Protein AF-A0AAE9ZYE1-F1 (afdb_monomer)

Foldseek 3Di:
DDDPVVVVVVVVVVVVVVVVVVVVVVVVVVVVVVVVVVPPDDDDDPDDDDDDDDDDDDDDDDDDDDDDPVVVVVVVVVVVVVVVVVVLVPDPVSVVVVLVVLLVVCCVQCVVLCVVLPDDPVLSVQLSVLVVQLVCLLVVLVVVLVPPPPDRDALVRSVVSNVVSNVVSLVVNCVSRPDVSSVSVVVSVLLQQQLVLLVVLQVVCVPDPFHQDPVLSVVLSVLLVVVCVVVVPDQWFDQDFDDDPVDNDGPRPRPRPRRHDACDPVSLVVSVVSGDPVSSVSSVVSNVVVVVVVVVVVVVVVVVVVVVPPDDPPDPPRRDPVSNTD

Sequence (326 aa):
MPSLRTVLTSGLSVVVIALGLLVWRQHQAIAALQAHAAAATPGVLTVNVVPSSSVRTTGTGATVAPTASVGRENRLRDERRLEGLAELMENPKFLRAMVSHQRTMLDGRFGELFRRLDLNDEELESLRALLIEKQNAALDVLMVSRGEVGGTLTGGEIKQAATRARSDIDEMIRQTLGDERYGIYKAYEASMPQRSTVAQLQQRLSYTDSPLEPRQAEALVDLMVEVSGENTVSSRPGVSVIVDPSDQQAVPIVQGAAESSPVTPEMLELAGRVLDSRQLKAFTDLGQELYAAAMVVDLARETMATQGNHKIPSTLEGLDIHLLLQ

Solvent-accessible surface area (backbone atoms only — not comparable to full-atom values): 19414 Å² total; per-residue (Å²): 131,85,56,75,67,61,57,55,56,53,53,55,53,52,54,54,51,53,52,50,52,53,53,51,53,54,49,53,53,52,53,52,52,52,54,55,58,69,68,56,73,87,77,84,77,81,85,82,82,89,83,90,83,91,82,89,84,88,80,92,77,93,76,94,78,82,85,66,64,65,66,51,56,50,49,56,51,52,51,53,53,51,49,57,49,50,58,45,68,72,31,72,67,50,49,52,50,50,55,52,47,52,50,53,54,46,46,72,75,40,46,68,55,54,63,72,62,68,58,53,75,68,56,45,53,51,50,51,52,51,53,51,48,51,62,44,37,53,52,51,42,52,49,53,40,71,64,48,92,86,52,74,62,51,64,66,54,47,51,52,52,29,50,51,52,42,49,57,44,51,51,52,49,32,69,72,52,33,72,70,50,31,52,55,50,53,54,52,60,72,39,44,27,36,46,42,42,48,51,55,49,36,62,67,24,62,85,47,100,59,52,65,47,73,70,47,48,51,53,50,32,53,51,46,46,54,57,42,66,76,50,80,68,78,86,57,73,47,77,46,67,60,66,54,96,88,46,101,61,66,59,73,56,76,54,70,45,72,51,55,49,83,64,48,73,69,52,56,61,58,41,56,79,70,36,55,75,69,49,41,48,53,48,50,55,48,28,54,49,54,52,52,53,51,50,52,53,52,51,52,50,53,54,51,58,61,61,66,70,70,82,71,82,95,78,72,88,80,80,65,77,78,64,76,53,121

Secondary structure (DSSP, 8-state):
---HHHHHHHHHHHHHHHHHHHHHHHHHHHHHHHHHHHHS--------------------------SSSHHHHHHHHHHHHHHHHHHHHT-HHHHHHHHHHHHHHHHHHHHHHHHHHT--HHHHHHHHHHHHHHHHHHHHHHHHHHH-TT----HHHHHHHHHHHHHHHHHHHHHHHHHHHHHHHHHHHHTHHHHHHHHHHHHHHTTSSSPPPHHHHHHHHHHHHHHHHHS-------B-----TTSS-------B---PPP--HHHHHHHTTTS-HHHHHHHHHHHHHHHHHHHHHHHHHHHHHHHTTS---SS-TT--GGGS--

Structure (mmCIF, N/CA/C/O backbone):
data_AF-A0AAE9ZYE1-F1
#
_entry.id   AF-A0AAE9ZYE1-F1
#
loop_
_atom_site.group_PDB
_atom_site.id
_atom_site.type_symbol
_atom_site.label_atom_id
_atom_site.label_alt_id
_atom_site.label_comp_id
_atom_site.label_asym_id
_atom_site.label_entity_id
_atom_site.label_seq_id
_atom_site.pdbx_PDB_ins_code
_atom_site.Cartn_x
_atom_site.Cartn_y
_atom_site.Cartn_z
_atom_site.occupancy
_atom_site.B_iso_or_equiv
_atom_site.auth_seq_id
_atom_site.auth_comp_id
_atom_site.auth_asym_id
_atom_site.auth_atom_id
_atom_site.pdbx_PDB_model_num
ATOM 1 N N . MET A 1 1 ? -23.052 5.453 -33.626 1.00 45.88 1 MET A N 1
ATOM 2 C CA . MET A 1 1 ? -22.653 4.375 -32.698 1.00 45.88 1 MET A CA 1
ATOM 3 C C . MET A 1 1 ? -21.839 3.361 -33.486 1.00 45.88 1 MET A C 1
ATOM 5 O O . MET A 1 1 ? -22.388 2.817 -34.440 1.00 45.88 1 MET A O 1
ATOM 9 N N . PRO A 1 2 ? -20.538 3.187 -33.202 1.00 49.47 2 PRO A N 1
ATOM 10 C CA . PRO A 1 2 ? -19.734 2.177 -33.882 1.00 49.47 2 PRO A CA 1
ATOM 11 C C . PRO A 1 2 ? -20.265 0.782 -33.532 1.00 49.47 2 PRO A C 1
ATOM 13 O O . PRO A 1 2 ? -20.653 0.523 -32.395 1.00 49.47 2 PRO A O 1
ATOM 16 N N . SER A 1 3 ? -20.346 -0.103 -34.525 1.00 57.84 3 SER A N 1
ATOM 17 C CA . SER A 1 3 ? -20.839 -1.463 -34.314 1.00 57.84 3 SER A CA 1
ATOM 18 C C . SER A 1 3 ? -19.897 -2.237 -33.389 1.00 57.84 3 SER A C 1
ATOM 20 O O . SER A 1 3 ? -18.683 -2.133 -33.532 1.00 57.84 3 SER A O 1
ATOM 22 N N . LEU A 1 4 ? -20.449 -3.055 -32.486 1.00 58.44 4 LEU A N 1
ATOM 23 C CA . LEU A 1 4 ? -19.710 -3.872 -31.506 1.00 58.44 4 LEU A CA 1
ATOM 24 C C . LEU A 1 4 ? -18.548 -4.677 -32.130 1.00 58.44 4 LEU A C 1
ATOM 26 O O . LEU A 1 4 ? -17.521 -4.917 -31.505 1.00 58.44 4 LEU A O 1
ATOM 30 N N . ARG A 1 5 ? -18.692 -5.048 -33.407 1.00 59.88 5 ARG A N 1
ATOM 31 C CA . ARG A 1 5 ? -17.679 -5.760 -34.194 1.00 59.88 5 ARG A CA 1
ATOM 32 C C . ARG A 1 5 ? -16.432 -4.922 -34.482 1.00 59.88 5 ARG A C 1
ATOM 34 O O . ARG A 1 5 ? -15.343 -5.475 -34.508 1.00 59.88 5 ARG A O 1
ATOM 41 N N . THR A 1 6 ? -16.578 -3.611 -34.666 1.00 58.69 6 THR A N 1
ATOM 42 C CA . THR A 1 6 ? -15.460 -2.704 -34.965 1.00 58.69 6 THR A CA 1
ATOM 43 C C . THR A 1 6 ? -14.577 -2.488 -33.737 1.00 58.69 6 THR A C 1
ATOM 45 O O . THR A 1 6 ? -13.359 -2.430 -33.875 1.00 58.69 6 THR A O 1
ATOM 48 N N . VAL A 1 7 ? -15.181 -2.450 -32.542 1.00 62.75 7 VAL A N 1
ATOM 49 C CA . VAL A 1 7 ? -14.473 -2.292 -31.258 1.00 62.75 7 VAL A CA 1
ATOM 50 C C . VAL A 1 7 ? -13.656 -3.545 -30.918 1.00 62.75 7 VAL A C 1
ATOM 52 O O . VAL A 1 7 ? -12.497 -3.444 -30.515 1.00 62.75 7 VAL A O 1
ATOM 55 N N . LEU A 1 8 ? -14.215 -4.732 -31.172 1.00 62.12 8 LEU A N 1
ATOM 56 C CA . LEU A 1 8 ? -13.529 -6.011 -30.954 1.00 62.12 8 LEU A CA 1
ATOM 57 C C . LEU A 1 8 ? -12.317 -6.197 -31.882 1.00 62.12 8 LEU A C 1
ATOM 59 O O . LEU A 1 8 ? -11.265 -6.659 -31.446 1.00 62.12 8 LEU A O 1
ATOM 63 N N . THR A 1 9 ? -12.423 -5.788 -33.150 1.00 64.56 9 THR A N 1
ATOM 64 C CA . THR A 1 9 ? -11.295 -5.882 -34.093 1.00 64.56 9 THR A CA 1
ATOM 65 C C . THR A 1 9 ? -10.173 -4.890 -33.785 1.00 64.56 9 THR A C 1
ATOM 67 O O . THR A 1 9 ? -9.000 -5.213 -33.982 1.00 64.56 9 THR A O 1
ATOM 70 N N . SER A 1 10 ? -10.497 -3.699 -33.269 1.00 61.34 10 SER A N 1
ATOM 71 C CA . SER A 1 10 ? -9.475 -2.730 -32.860 1.00 61.34 10 SER A CA 1
ATOM 72 C C . SER A 1 10 ? -8.711 -3.179 -31.613 1.00 61.34 10 SER A C 1
ATOM 74 O O . SER A 1 10 ? -7.494 -3.030 -31.586 1.00 61.34 10 SER A O 1
ATOM 76 N N . GLY A 1 11 ? -9.382 -3.799 -30.632 1.00 59.75 11 GLY A N 1
ATOM 77 C CA . GLY A 1 11 ? -8.726 -4.301 -29.416 1.00 59.75 11 GLY A CA 1
ATOM 78 C C . GLY A 1 11 ? -7.689 -5.388 -29.708 1.00 59.75 11 GLY A C 1
ATOM 79 O O . GLY A 1 11 ? -6.543 -5.289 -29.275 1.00 59.75 11 GLY A O 1
ATOM 80 N N . LEU A 1 12 ? -8.044 -6.363 -30.553 1.00 70.75 12 LEU A N 1
ATOM 81 C CA . LEU A 1 12 ? -7.134 -7.449 -30.940 1.00 70.75 12 LEU A CA 1
ATOM 82 C C . LEU A 1 12 ? -5.862 -6.929 -31.638 1.00 70.75 12 LEU A C 1
ATOM 84 O O . LEU A 1 12 ? -4.768 -7.453 -31.437 1.00 70.75 12 LEU A O 1
ATOM 88 N N . SER A 1 13 ? -5.997 -5.872 -32.441 1.00 66.69 13 SER A N 1
ATOM 89 C CA . SER A 1 13 ? -4.883 -5.290 -33.198 1.00 66.69 13 SER A CA 1
ATOM 90 C C . SER A 1 13 ? -3.846 -4.635 -32.277 1.00 66.69 13 SER A C 1
ATOM 92 O O . SER A 1 13 ? -2.646 -4.766 -32.509 1.00 66.69 13 SER A O 1
ATOM 94 N N . VAL A 1 14 ? -4.295 -3.975 -31.206 1.00 71.56 14 VAL A N 1
ATOM 95 C CA . VAL A 1 14 ? -3.412 -3.315 -30.229 1.00 71.56 14 VAL A CA 1
ATOM 96 C C . VAL A 1 14 ? -2.631 -4.344 -29.410 1.00 71.56 14 VAL A C 1
ATOM 98 O O . VAL A 1 14 ? -1.427 -4.182 -29.219 1.00 71.56 14 VAL A O 1
ATOM 101 N N . VAL A 1 15 ? -3.269 -5.449 -29.012 1.00 74.25 15 VAL A N 1
ATOM 102 C CA . VAL A 1 15 ? -2.612 -6.533 -28.259 1.00 74.25 15 VAL A CA 1
ATOM 103 C C . VAL A 1 15 ? -1.509 -7.205 -29.085 1.00 74.25 15 VAL A C 1
ATOM 105 O O . VAL A 1 15 ? -0.410 -7.435 -28.582 1.00 74.25 15 VAL A O 1
ATOM 108 N N . VAL A 1 16 ? -1.748 -7.462 -30.377 1.00 79.50 16 VAL A N 1
ATOM 109 C CA . VAL A 1 16 ? -0.730 -8.054 -31.265 1.00 79.50 16 VAL A CA 1
ATOM 110 C C . VAL A 1 16 ? 0.466 -7.116 -31.453 1.00 79.50 16 VAL A C 1
ATOM 112 O O . VAL A 1 16 ? 1.609 -7.574 -31.465 1.00 79.50 16 VAL A O 1
ATOM 115 N N . ILE A 1 17 ? 0.231 -5.804 -31.547 1.00 77.69 17 ILE A N 1
ATOM 116 C CA . ILE A 1 17 ? 1.307 -4.809 -31.654 1.00 77.69 17 ILE A CA 1
ATOM 117 C C . ILE A 1 17 ? 2.112 -4.736 -30.348 1.00 77.69 17 ILE A C 1
ATOM 119 O O . ILE A 1 17 ? 3.342 -4.730 -30.398 1.00 77.69 17 ILE A O 1
ATOM 123 N N . ALA A 1 18 ? 1.451 -4.751 -29.187 1.00 65.19 18 ALA A N 1
ATOM 124 C CA . ALA A 1 18 ? 2.117 -4.735 -27.884 1.00 65.19 18 ALA A CA 1
ATOM 125 C C . ALA A 1 18 ? 2.998 -5.979 -27.667 1.00 65.19 18 ALA A C 1
ATOM 127 O O . ALA A 1 18 ? 4.159 -5.859 -27.272 1.00 65.19 18 ALA A O 1
ATOM 128 N N . LEU A 1 19 ? 2.494 -7.169 -28.012 1.00 77.38 19 LEU A N 1
ATOM 129 C CA . LEU A 1 19 ? 3.274 -8.410 -27.962 1.00 77.38 19 LEU A CA 1
ATOM 130 C C . LEU A 1 19 ? 4.440 -8.397 -28.962 1.00 77.38 19 LEU A C 1
ATOM 132 O O . LEU A 1 19 ? 5.539 -8.840 -28.631 1.00 77.38 19 LEU A O 1
ATOM 136 N N . GLY A 1 20 ? 4.237 -7.841 -30.160 1.00 77.69 20 GLY A N 1
ATOM 137 C CA . GLY A 1 20 ? 5.298 -7.668 -31.153 1.00 77.69 20 GLY A CA 1
ATOM 138 C C . GLY A 1 20 ? 6.431 -6.760 -30.661 1.00 77.69 20 GLY A C 1
ATOM 139 O O . GLY A 1 20 ? 7.604 -7.094 -30.828 1.00 77.69 20 GLY A O 1
ATOM 140 N N . LEU A 1 21 ? 6.094 -5.650 -29.998 1.00 79.19 21 LEU A N 1
ATOM 141 C CA . LEU A 1 21 ? 7.072 -4.734 -29.402 1.00 79.19 21 LEU A CA 1
ATOM 142 C C . LEU A 1 21 ? 7.831 -5.380 -28.233 1.00 79.19 21 LEU A C 1
ATOM 144 O O . LEU A 1 21 ? 9.046 -5.199 -28.125 1.00 79.19 21 LEU A O 1
ATOM 148 N N . LEU A 1 22 ? 7.153 -6.183 -27.407 1.00 78.19 22 LEU A N 1
ATOM 149 C CA . LEU A 1 22 ? 7.774 -6.934 -26.312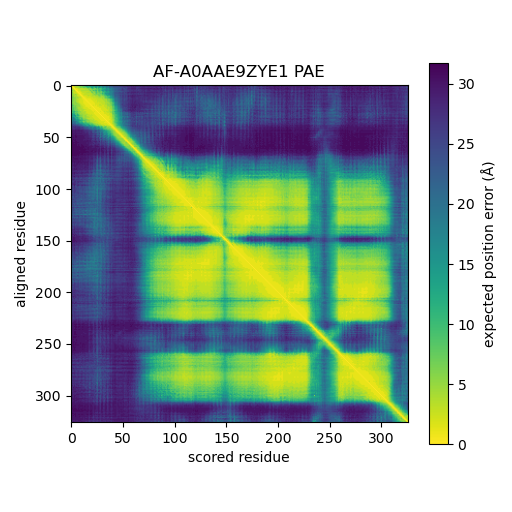 1.00 78.19 22 LEU A CA 1
ATOM 150 C C . LEU A 1 22 ? 8.805 -7.950 -26.836 1.00 78.19 22 LEU A C 1
ATOM 152 O O . LEU A 1 22 ? 9.943 -7.986 -26.364 1.00 78.19 22 LEU A O 1
ATOM 156 N N . VAL A 1 23 ? 8.431 -8.739 -27.849 1.00 82.94 23 VAL A N 1
ATOM 157 C CA . VAL A 1 23 ? 9.322 -9.728 -28.478 1.00 82.94 23 VAL A CA 1
ATOM 158 C C . VAL A 1 23 ? 10.503 -9.043 -29.168 1.00 82.94 23 VAL A C 1
ATOM 160 O O . VAL A 1 23 ? 11.638 -9.502 -29.048 1.00 82.94 23 VAL A O 1
ATOM 163 N N . TRP A 1 24 ? 10.274 -7.914 -29.844 1.00 82.19 24 TRP A N 1
ATOM 164 C CA . TRP A 1 24 ? 11.348 -7.145 -30.477 1.00 82.19 24 TRP A CA 1
ATOM 165 C C . TRP A 1 24 ? 12.345 -6.586 -29.452 1.00 82.19 24 TRP A C 1
ATOM 167 O O . TRP A 1 24 ? 13.557 -6.657 -29.667 1.00 82.19 24 TRP A O 1
ATOM 177 N N . ARG A 1 25 ? 11.859 -6.111 -28.298 1.00 87.88 25 ARG A N 1
ATOM 178 C CA . ARG A 1 25 ? 12.711 -5.638 -27.198 1.00 87.88 25 ARG A CA 1
ATOM 179 C C . ARG A 1 25 ? 13.523 -6.776 -26.570 1.00 87.88 25 ARG A C 1
ATOM 181 O O . ARG A 1 25 ? 14.713 -6.597 -26.317 1.00 87.88 25 ARG A O 1
ATOM 188 N N . GLN A 1 26 ? 12.929 -7.958 -26.385 1.00 81.31 26 GLN A N 1
ATOM 189 C CA . GLN A 1 26 ? 13.669 -9.150 -25.945 1.00 81.31 26 GLN A CA 1
ATOM 190 C C . GLN A 1 26 ? 14.741 -9.566 -26.961 1.00 81.31 26 GLN A C 1
ATOM 192 O O . GLN A 1 26 ? 15.854 -9.926 -26.578 1.00 81.31 26 GLN A O 1
ATOM 197 N N . HIS A 1 27 ? 14.443 -9.470 -28.257 1.00 79.75 27 HIS A N 1
ATOM 198 C CA . HIS A 1 27 ? 15.396 -9.817 -29.308 1.00 79.75 27 HIS A CA 1
ATOM 199 C C . HIS A 1 27 ? 16.602 -8.863 -29.349 1.00 79.75 27 HIS A C 1
ATOM 201 O O . HIS A 1 27 ? 17.738 -9.319 -29.467 1.00 79.75 27 HIS A O 1
ATOM 207 N N . GLN A 1 28 ? 16.374 -7.557 -29.176 1.00 83.94 28 GLN A N 1
ATOM 208 C CA . GLN A 1 28 ? 17.437 -6.548 -29.052 1.00 83.94 28 GLN A CA 1
ATOM 209 C C . GLN A 1 28 ? 18.368 -6.840 -27.864 1.00 83.94 28 GLN A C 1
ATOM 211 O O . GLN A 1 28 ? 19.588 -6.752 -28.002 1.00 83.94 28 GLN A O 1
ATOM 216 N N . ALA A 1 29 ? 17.813 -7.252 -26.719 1.00 74.62 29 ALA A N 1
ATOM 217 C CA . ALA A 1 29 ? 18.601 -7.599 -25.537 1.00 74.62 29 ALA A CA 1
ATOM 218 C C . ALA A 1 29 ? 19.503 -8.827 -25.772 1.00 74.62 29 ALA A C 1
ATOM 220 O O . ALA A 1 29 ? 20.679 -8.808 -25.412 1.00 74.62 29 ALA A O 1
ATOM 221 N N . ILE A 1 30 ? 18.994 -9.870 -26.441 1.00 80.31 30 ILE A N 1
ATOM 222 C CA . ILE A 1 30 ? 19.792 -11.058 -26.791 1.00 80.31 30 ILE A CA 1
ATOM 223 C C . ILE A 1 30 ? 20.892 -10.703 -27.802 1.00 80.31 30 ILE A C 1
ATOM 225 O O . ILE A 1 30 ? 22.033 -11.140 -27.646 1.00 80.31 30 ILE A O 1
ATOM 229 N N . ALA A 1 31 ? 20.581 -9.884 -28.811 1.00 76.69 31 ALA A N 1
ATOM 230 C CA . ALA A 1 31 ? 21.561 -9.439 -29.800 1.00 76.69 31 ALA A CA 1
ATOM 231 C C . ALA A 1 31 ? 22.689 -8.609 -29.159 1.00 76.69 31 ALA A C 1
ATOM 233 O O . ALA A 1 31 ? 23.860 -8.794 -29.496 1.00 76.69 31 ALA A O 1
ATOM 234 N N . ALA A 1 32 ? 22.358 -7.751 -28.188 1.00 72.69 32 ALA A N 1
ATOM 235 C CA . ALA A 1 32 ? 23.347 -7.002 -27.422 1.00 72.69 32 ALA A CA 1
ATOM 236 C C . ALA A 1 32 ? 24.268 -7.939 -26.621 1.00 72.69 32 ALA A C 1
ATOM 238 O O . ALA A 1 32 ? 25.487 -7.797 -26.698 1.00 72.69 32 ALA A O 1
ATOM 239 N N . LEU A 1 33 ? 23.722 -8.947 -25.933 1.00 74.12 33 LEU A N 1
ATOM 240 C CA . LEU A 1 33 ? 24.515 -9.929 -25.179 1.00 74.12 33 LEU A CA 1
ATOM 241 C C . LEU A 1 33 ? 25.439 -10.759 -26.084 1.00 74.12 33 LEU A C 1
ATOM 243 O O . LEU A 1 33 ? 26.600 -10.984 -25.744 1.00 74.12 33 LEU A O 1
ATOM 247 N N . GLN A 1 34 ? 24.966 -11.159 -27.267 1.00 75.12 34 GLN A N 1
ATOM 248 C CA . GLN A 1 34 ? 25.786 -11.877 -28.248 1.00 75.12 34 GLN A CA 1
ATOM 249 C C . GLN A 1 34 ? 26.910 -11.004 -28.822 1.00 75.12 34 GLN A C 1
ATOM 251 O O . GLN A 1 34 ? 28.024 -11.495 -29.003 1.00 75.12 34 GLN A O 1
ATOM 256 N N . ALA A 1 35 ? 26.662 -9.711 -29.051 1.00 67.50 35 ALA A N 1
ATOM 257 C CA . ALA A 1 35 ? 27.697 -8.770 -29.481 1.00 67.50 35 ALA A CA 1
ATOM 258 C C . ALA A 1 35 ? 28.790 -8.577 -28.412 1.00 67.50 35 ALA A C 1
ATOM 260 O O . ALA A 1 35 ? 29.970 -8.488 -28.749 1.00 67.50 35 ALA A O 1
ATOM 261 N N . HIS A 1 36 ? 28.420 -8.586 -27.127 1.00 64.12 36 HIS A N 1
ATOM 262 C CA . HIS A 1 36 ? 29.374 -8.497 -26.015 1.00 64.12 36 HIS A CA 1
ATOM 263 C 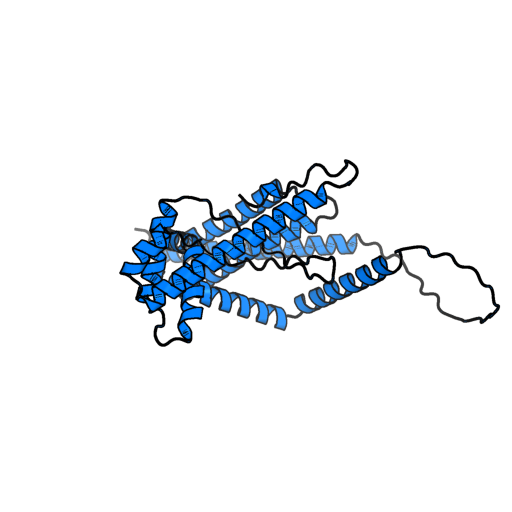C . HIS A 1 36 ? 30.176 -9.795 -25.843 1.00 64.12 36 HIS A C 1
ATOM 265 O O . HIS A 1 36 ? 31.388 -9.746 -25.641 1.00 64.12 36 HIS A O 1
ATOM 271 N N . ALA A 1 37 ? 29.534 -10.956 -26.001 1.00 60.62 37 ALA A N 1
ATOM 272 C CA . ALA A 1 37 ? 30.212 -12.251 -25.974 1.00 60.62 37 ALA A CA 1
ATOM 273 C C . ALA A 1 37 ? 31.179 -12.432 -27.160 1.00 60.62 37 ALA A C 1
ATOM 275 O O . ALA A 1 37 ? 32.256 -12.997 -26.994 1.00 60.62 37 ALA A O 1
ATOM 276 N N . ALA A 1 38 ? 30.837 -11.911 -28.343 1.00 60.97 38 ALA A N 1
ATOM 277 C CA . ALA A 1 38 ? 31.703 -11.952 -29.523 1.00 60.97 38 ALA A CA 1
ATOM 278 C C . ALA A 1 38 ? 32.897 -10.979 -29.439 1.00 60.97 38 ALA A C 1
ATOM 280 O O . ALA A 1 38 ? 33.929 -11.223 -30.063 1.00 60.97 38 ALA A O 1
ATOM 281 N N . ALA A 1 39 ? 32.781 -9.895 -28.664 1.00 57.19 39 ALA A N 1
ATOM 282 C CA . ALA A 1 39 ? 33.874 -8.954 -28.412 1.00 57.19 39 ALA A CA 1
ATOM 283 C C . ALA A 1 39 ? 34.879 -9.460 -27.352 1.00 57.19 39 ALA A C 1
ATOM 285 O O . ALA A 1 39 ? 36.006 -8.962 -27.279 1.00 57.19 39 ALA A O 1
ATOM 286 N N . ALA A 1 40 ? 34.513 -10.475 -26.560 1.00 50.31 40 ALA A N 1
ATOM 287 C CA . ALA A 1 40 ? 35.414 -11.135 -25.622 1.00 50.31 40 ALA A CA 1
ATOM 288 C C . ALA A 1 40 ? 36.378 -12.068 -26.381 1.00 50.31 40 ALA A C 1
ATOM 290 O O . ALA A 1 40 ? 36.056 -13.196 -26.745 1.00 50.31 40 ALA A O 1
ATOM 291 N N . THR A 1 41 ? 37.586 -11.573 -26.651 1.00 43.91 41 THR A N 1
ATOM 292 C CA . THR A 1 41 ? 38.637 -12.329 -27.349 1.00 43.91 41 THR A CA 1
ATOM 293 C C . THR A 1 41 ? 39.072 -13.536 -26.495 1.00 43.91 41 THR A C 1
ATOM 295 O O . THR A 1 41 ? 39.395 -13.341 -25.320 1.00 43.91 41 THR A O 1
ATOM 298 N N . PRO A 1 42 ? 39.135 -14.772 -27.030 1.00 44.91 42 PRO A N 1
ATOM 299 C CA . PRO A 1 42 ? 39.567 -15.940 -26.266 1.00 44.91 42 PRO A CA 1
ATOM 300 C C . PRO A 1 42 ? 41.077 -15.879 -25.990 1.00 44.91 42 PRO A C 1
ATOM 302 O O . PRO A 1 42 ? 41.907 -16.313 -26.789 1.00 44.91 42 PRO A O 1
ATOM 305 N N . GLY A 1 43 ? 41.443 -15.322 -24.836 1.00 39.44 43 GLY A N 1
ATOM 306 C CA . GLY A 1 43 ? 42.785 -15.420 -24.276 1.00 39.44 43 GLY A CA 1
ATOM 307 C C . GLY A 1 43 ? 43.042 -16.843 -23.787 1.00 39.44 43 GLY A C 1
ATOM 308 O O . GLY A 1 43 ? 42.525 -17.259 -22.754 1.00 39.44 43 GLY A O 1
ATOM 309 N N . VAL A 1 44 ? 43.836 -17.592 -24.550 1.00 36.03 44 VAL A N 1
ATOM 310 C CA . VAL A 1 44 ? 44.311 -18.945 -24.238 1.00 36.03 44 VAL A CA 1
ATOM 311 C C . VAL A 1 44 ? 45.058 -18.940 -22.897 1.00 36.03 44 VAL A C 1
ATOM 313 O O . VAL A 1 44 ? 46.214 -18.532 -22.821 1.00 36.03 44 VAL A O 1
ATOM 316 N N . LEU A 1 45 ? 44.413 -19.418 -21.831 1.00 35.91 45 LEU A N 1
ATOM 317 C CA . LEU A 1 45 ? 45.087 -19.767 -20.581 1.00 35.91 45 LEU A CA 1
ATOM 318 C C . LEU A 1 45 ? 45.632 -21.192 -20.705 1.00 35.91 45 LEU A C 1
ATOM 320 O O . LEU A 1 45 ? 44.927 -22.178 -20.497 1.00 35.91 45 LEU A O 1
ATOM 324 N N . THR A 1 46 ? 46.911 -21.299 -21.059 1.00 33.38 46 THR A N 1
ATOM 325 C CA . THR A 1 46 ? 47.680 -22.539 -20.938 1.00 33.38 46 THR A CA 1
ATOM 326 C C . THR A 1 46 ? 47.791 -22.923 -19.464 1.00 33.38 46 THR A C 1
ATOM 328 O O . THR A 1 46 ? 48.534 -22.304 -18.700 1.00 33.38 46 THR A O 1
ATOM 331 N N . VAL A 1 47 ? 47.049 -23.951 -19.064 1.00 40.53 47 VAL A N 1
ATOM 332 C CA . VAL A 1 47 ? 47.187 -24.614 -17.766 1.00 40.53 47 VAL A CA 1
ATOM 333 C C . VAL A 1 47 ? 48.486 -25.423 -17.786 1.00 40.53 47 VAL A C 1
ATOM 335 O O . VAL A 1 47 ? 48.575 -26.440 -18.468 1.00 40.53 47 VAL A O 1
ATOM 338 N N . ASN A 1 48 ? 49.502 -24.958 -17.056 1.00 31.84 48 ASN A N 1
ATOM 339 C CA . ASN A 1 48 ? 50.731 -25.711 -16.819 1.00 31.84 48 ASN A CA 1
ATOM 340 C C . ASN A 1 48 ? 50.658 -26.336 -15.420 1.00 31.84 48 ASN A C 1
ATOM 342 O O . ASN A 1 48 ? 50.489 -25.620 -14.431 1.00 31.84 48 ASN A O 1
ATOM 346 N N . VAL A 1 49 ? 50.748 -27.663 -15.338 1.00 40.25 49 VAL A N 1
ATOM 347 C CA . VAL A 1 49 ? 50.623 -28.423 -14.086 1.00 40.25 49 VAL A CA 1
ATOM 348 C C . VAL A 1 49 ? 51.910 -29.219 -13.827 1.00 40.25 49 VAL A C 1
ATOM 350 O O . VAL A 1 49 ? 52.388 -29.909 -14.725 1.00 40.25 49 VAL A O 1
ATOM 353 N N . VAL A 1 50 ? 52.329 -29.216 -12.546 1.00 31.59 50 VAL A N 1
ATOM 354 C CA . VAL A 1 50 ? 53.184 -30.199 -11.815 1.00 31.59 50 VAL A CA 1
ATOM 355 C C . VAL A 1 50 ? 54.726 -29.993 -11.909 1.00 31.59 50 VAL A C 1
ATOM 357 O O . VAL A 1 50 ? 55.175 -29.531 -12.954 1.00 31.59 50 VAL A O 1
ATOM 360 N N . PRO A 1 51 ? 55.592 -30.383 -10.918 1.00 42.53 51 PRO A N 1
ATOM 361 C CA . PRO A 1 51 ? 55.420 -30.807 -9.503 1.00 42.53 51 PRO A CA 1
ATOM 362 C C . PRO A 1 51 ? 56.275 -30.065 -8.434 1.00 42.53 51 PRO A C 1
ATOM 364 O O . PRO A 1 51 ? 57.231 -29.349 -8.708 1.00 42.53 51 PRO A O 1
ATOM 367 N N . SER A 1 52 ? 55.942 -30.391 -7.179 1.00 40.31 52 SER A N 1
ATOM 368 C CA . SER A 1 52 ? 56.672 -30.316 -5.902 1.00 40.31 52 SER A CA 1
ATOM 369 C C . SER A 1 52 ? 58.210 -30.267 -5.901 1.00 40.31 52 SER A C 1
ATOM 371 O O . SER A 1 52 ? 58.880 -31.080 -6.532 1.00 40.31 52 SER A O 1
ATOM 373 N N . SER A 1 53 ? 58.764 -29.467 -4.982 1.00 36.47 53 SER A N 1
ATOM 374 C CA . SER A 1 53 ? 59.995 -29.787 -4.242 1.00 36.47 53 SER A CA 1
ATOM 375 C C . SER A 1 53 ? 59.990 -29.113 -2.867 1.00 36.47 53 SER A C 1
ATOM 377 O O . SER A 1 53 ? 59.786 -27.911 -2.729 1.00 36.47 53 SER A O 1
ATOM 379 N N . SER A 1 54 ? 60.180 -29.935 -1.843 1.00 46.66 54 SER A N 1
ATOM 380 C CA . SER A 1 54 ? 60.304 -29.603 -0.427 1.00 46.66 54 SER A CA 1
ATOM 381 C C . SER A 1 54 ? 61.655 -28.969 -0.093 1.00 46.66 54 SER A C 1
ATOM 383 O O . SER A 1 54 ? 62.677 -29.582 -0.382 1.00 46.66 54 SER A O 1
ATOM 385 N N . VAL A 1 55 ? 61.668 -27.850 0.642 1.00 35.91 55 VAL A N 1
ATOM 386 C CA . VAL A 1 55 ? 62.799 -27.456 1.502 1.00 35.91 55 VAL A CA 1
ATOM 387 C C . VAL A 1 55 ? 62.264 -26.818 2.785 1.00 35.91 55 VAL A C 1
ATOM 389 O O . VAL A 1 55 ? 61.522 -25.840 2.760 1.00 35.91 55 VAL A O 1
ATOM 392 N N . ARG A 1 56 ? 62.657 -27.400 3.918 1.00 40.19 56 ARG A N 1
ATOM 393 C CA . ARG A 1 56 ? 62.520 -26.855 5.270 1.00 40.19 56 ARG A CA 1
ATOM 394 C C . ARG A 1 56 ? 63.867 -26.247 5.652 1.00 40.19 56 ARG A C 1
ATOM 396 O O . ARG A 1 56 ? 64.824 -27.003 5.744 1.00 40.19 56 ARG A O 1
ATOM 403 N N . THR A 1 57 ? 63.905 -24.962 6.000 1.00 33.84 57 THR A N 1
ATOM 404 C CA . THR A 1 57 ? 64.863 -24.419 6.979 1.00 33.84 57 THR A CA 1
ATOM 405 C C . THR A 1 57 ? 64.288 -23.181 7.665 1.00 33.84 57 THR A C 1
ATOM 407 O O . THR A 1 57 ? 63.639 -22.340 7.058 1.00 33.84 57 THR A O 1
ATOM 410 N N . THR A 1 58 ? 64.526 -23.162 8.967 1.00 39.12 58 THR A N 1
ATOM 411 C CA . THR A 1 58 ? 64.172 -22.225 10.036 1.00 39.12 58 THR A CA 1
ATOM 412 C C . THR A 1 58 ? 64.591 -20.771 9.807 1.00 39.12 58 THR A C 1
ATOM 414 O O . THR A 1 58 ? 65.677 -20.528 9.290 1.00 39.12 58 THR A O 1
ATOM 417 N N . GLY A 1 59 ? 63.814 -19.819 10.335 1.00 32.91 59 GLY A N 1
ATOM 418 C CA . GLY A 1 59 ? 64.251 -18.428 10.485 1.00 32.91 59 GLY A CA 1
ATOM 419 C C . GLY A 1 59 ? 63.179 -17.508 11.072 1.00 32.91 59 GLY A C 1
ATOM 420 O O . GLY A 1 59 ? 62.263 -17.091 10.378 1.00 32.91 59 GLY A O 1
ATOM 421 N N . THR A 1 60 ? 63.309 -17.215 12.363 1.00 39.78 60 THR A N 1
ATOM 422 C CA . THR A 1 60 ? 62.571 -16.224 13.158 1.00 39.78 60 THR A CA 1
ATOM 423 C C . THR A 1 60 ? 62.597 -14.825 12.529 1.00 39.78 60 THR A C 1
ATOM 425 O O . THR A 1 60 ? 63.665 -14.341 12.167 1.00 39.78 60 THR A O 1
ATOM 428 N N . GLY A 1 61 ? 61.453 -14.134 12.490 1.00 32.25 61 GLY A N 1
ATOM 429 C CA . GLY A 1 61 ? 61.390 -12.710 12.146 1.00 32.25 61 GLY A CA 1
ATOM 430 C C . GLY A 1 61 ? 59.957 -12.196 12.040 1.00 32.25 61 GLY A C 1
ATOM 431 O O . GLY A 1 61 ? 59.271 -12.451 11.058 1.00 32.25 61 GLY A O 1
ATOM 432 N N . ALA A 1 62 ? 59.500 -11.485 13.069 1.00 46.72 62 ALA A N 1
ATOM 433 C CA . ALA A 1 62 ? 58.215 -10.801 13.084 1.00 46.72 62 ALA A CA 1
ATOM 434 C C . ALA A 1 62 ? 58.162 -9.690 12.021 1.00 46.72 62 ALA A C 1
ATOM 436 O O . ALA A 1 62 ? 59.044 -8.839 11.973 1.00 46.72 62 ALA A O 1
ATOM 437 N N . THR A 1 63 ? 57.096 -9.653 11.222 1.00 36.56 63 THR A N 1
ATOM 438 C CA . THR A 1 63 ? 56.560 -8.434 10.595 1.00 36.56 63 THR A CA 1
ATOM 439 C C . THR A 1 63 ? 55.085 -8.689 10.307 1.00 36.56 63 THR A C 1
ATOM 441 O O . THR A 1 63 ? 54.728 -9.468 9.427 1.00 36.56 63 THR A O 1
ATOM 444 N N . VAL A 1 64 ? 54.221 -8.065 11.104 1.00 50.34 64 VAL A N 1
ATOM 445 C CA . VAL A 1 64 ? 52.780 -8.009 10.861 1.00 50.34 64 VAL A CA 1
ATOM 446 C C . VAL A 1 64 ? 52.571 -7.014 9.720 1.00 50.34 64 VAL A C 1
ATOM 448 O O . VAL A 1 64 ? 52.866 -5.832 9.883 1.00 50.34 64 VAL A O 1
ATOM 451 N N . ALA A 1 65 ? 52.105 -7.494 8.567 1.00 39.50 65 ALA A N 1
ATOM 452 C CA . ALA A 1 65 ? 51.672 -6.670 7.439 1.00 39.50 65 ALA A CA 1
ATOM 453 C C . ALA A 1 65 ? 50.201 -6.989 7.085 1.00 39.50 65 ALA A C 1
ATOM 455 O O . ALA A 1 65 ? 49.795 -8.148 7.209 1.00 39.50 65 ALA A O 1
ATOM 456 N N . PRO A 1 66 ? 49.385 -5.993 6.687 1.00 51.72 66 PRO A N 1
ATOM 457 C CA . PRO A 1 66 ? 47.931 -6.032 6.844 1.00 51.72 66 PRO A CA 1
ATOM 458 C C . PRO A 1 66 ? 47.165 -6.380 5.544 1.00 51.72 66 PRO A C 1
ATOM 460 O O . PRO A 1 66 ? 47.589 -6.056 4.440 1.00 51.72 66 PRO A O 1
ATOM 463 N N . THR A 1 67 ? 45.985 -6.991 5.703 1.00 48.34 67 THR A N 1
ATOM 464 C CA . THR A 1 67 ? 44.749 -6.741 4.916 1.00 48.34 67 THR A CA 1
ATOM 465 C C . THR A 1 67 ? 44.705 -7.006 3.392 1.00 48.34 67 THR A C 1
ATOM 467 O O . THR A 1 67 ? 43.864 -6.431 2.709 1.00 48.34 67 THR A O 1
ATOM 470 N N . ALA A 1 68 ? 45.513 -7.905 2.815 1.00 48.94 68 ALA A N 1
ATOM 471 C CA . ALA A 1 68 ? 45.384 -8.268 1.383 1.00 48.94 68 ALA A CA 1
ATOM 472 C C . ALA A 1 68 ? 44.599 -9.573 1.107 1.00 48.94 68 ALA A C 1
ATOM 474 O O . ALA A 1 68 ? 44.014 -9.731 0.035 1.00 48.94 68 ALA A O 1
ATOM 475 N N . SER A 1 69 ? 44.559 -10.513 2.057 1.00 51.06 69 SER A N 1
ATOM 476 C CA . SER A 1 69 ? 43.906 -11.825 1.889 1.00 51.06 69 SER A CA 1
ATOM 477 C C . SER A 1 69 ? 42.384 -11.769 2.066 1.00 51.06 69 SER A C 1
ATOM 479 O O . SER A 1 69 ? 41.656 -12.373 1.281 1.00 51.06 69 SER A O 1
ATOM 481 N N . VAL A 1 70 ? 41.899 -10.963 3.016 1.00 52.75 70 VAL A N 1
ATOM 482 C CA . VAL A 1 70 ? 40.466 -10.828 3.345 1.00 52.75 70 VAL A CA 1
ATOM 483 C C . VAL A 1 70 ? 39.658 -10.261 2.166 1.00 52.75 70 VAL A C 1
ATOM 485 O O . VAL A 1 70 ? 38.572 -10.741 1.856 1.00 52.75 70 VAL A O 1
ATOM 488 N N . GLY A 1 71 ? 40.215 -9.295 1.427 1.00 48.41 71 GLY A N 1
ATOM 489 C CA . GLY A 1 71 ? 39.541 -8.688 0.271 1.00 48.41 71 GLY A CA 1
ATOM 490 C C . GLY A 1 71 ? 39.500 -9.562 -0.991 1.00 48.41 71 GLY A C 1
ATOM 491 O O . GLY A 1 71 ? 38.736 -9.262 -1.909 1.00 48.41 71 GLY A O 1
ATOM 492 N N . ARG A 1 72 ? 40.323 -10.617 -1.063 1.00 55.84 72 ARG A N 1
ATOM 493 C CA . ARG A 1 72 ? 40.347 -11.570 -2.185 1.00 55.84 72 ARG A CA 1
ATOM 494 C C . ARG A 1 72 ? 39.422 -12.754 -1.915 1.00 55.84 72 ARG A C 1
ATOM 496 O O . ARG A 1 72 ? 38.735 -13.203 -2.822 1.00 55.84 72 ARG A O 1
ATOM 503 N N . GLU A 1 73 ? 39.361 -13.202 -0.665 1.00 48.78 73 GLU A N 1
ATOM 504 C CA . GLU A 1 73 ? 38.441 -14.248 -0.216 1.00 48.78 73 GLU A CA 1
ATOM 505 C C . GLU A 1 73 ? 36.978 -13.781 -0.232 1.00 48.78 73 GLU A C 1
ATOM 507 O O . GLU A 1 73 ? 36.123 -14.504 -0.738 1.00 48.78 73 GLU A O 1
ATOM 512 N N . ASN A 1 74 ? 36.700 -12.542 0.196 1.00 55.75 74 ASN A N 1
ATOM 513 C CA . ASN A 1 74 ? 35.354 -11.965 0.105 1.00 55.75 74 ASN A CA 1
ATOM 514 C C . ASN A 1 74 ? 34.891 -11.805 -1.350 1.00 55.75 74 ASN A C 1
ATOM 516 O O . ASN A 1 74 ? 33.798 -12.245 -1.685 1.00 55.75 74 ASN A O 1
ATOM 520 N N . ARG A 1 75 ? 35.757 -11.308 -2.248 1.00 60.38 75 ARG A N 1
ATOM 521 C CA . ARG A 1 75 ? 35.440 -11.198 -3.685 1.00 60.38 75 ARG A CA 1
ATOM 522 C C . ARG A 1 75 ? 35.078 -12.541 -4.318 1.00 60.38 75 ARG A C 1
ATOM 524 O O . ARG A 1 75 ? 34.059 -12.646 -4.983 1.00 60.38 75 ARG A O 1
ATOM 531 N N . LEU A 1 76 ? 35.861 -13.583 -4.038 1.00 62.22 76 LEU A N 1
ATOM 532 C CA . LEU A 1 76 ? 35.594 -14.936 -4.538 1.00 62.22 76 LEU A CA 1
ATOM 533 C C . LEU A 1 76 ? 34.309 -15.544 -3.949 1.00 62.22 76 LEU A C 1
ATOM 535 O O . LEU A 1 76 ? 33.703 -16.422 -4.562 1.00 62.22 76 LEU A O 1
ATOM 539 N N . ARG A 1 77 ? 33.897 -15.122 -2.748 1.00 61.31 77 ARG A N 1
ATOM 540 C CA . ARG A 1 77 ? 32.655 -15.565 -2.099 1.00 61.31 77 ARG A CA 1
ATOM 541 C C . ARG A 1 77 ? 31.431 -14.853 -2.677 1.00 61.31 77 ARG A C 1
ATOM 543 O O . ARG A 1 77 ? 30.402 -15.500 -2.861 1.00 61.31 77 ARG A O 1
ATOM 550 N N . ASP A 1 78 ? 31.563 -13.572 -3.003 1.00 60.03 78 ASP A N 1
ATOM 551 C CA . ASP A 1 78 ? 30.519 -12.772 -3.650 1.00 60.03 78 ASP A CA 1
ATOM 552 C C . ASP A 1 78 ? 30.306 -13.206 -5.104 1.00 60.03 78 ASP A C 1
ATOM 554 O O . ASP A 1 78 ? 29.169 -13.420 -5.515 1.00 60.03 78 ASP A O 1
ATOM 558 N N . GLU A 1 79 ? 31.390 -13.461 -5.845 1.00 59.91 79 GLU A N 1
ATOM 559 C CA . GLU A 1 79 ? 31.348 -14.011 -7.207 1.00 59.91 79 GLU A CA 1
ATOM 560 C C . GLU A 1 79 ? 30.597 -15.352 -7.246 1.00 59.91 79 GLU A C 1
ATOM 562 O O . GLU A 1 79 ? 29.668 -15.519 -8.031 1.00 59.91 79 GLU A O 1
ATOM 567 N N . ARG A 1 80 ? 30.892 -16.281 -6.325 1.00 68.12 80 ARG A N 1
ATOM 568 C CA . ARG A 1 80 ? 30.182 -17.575 -6.244 1.00 68.12 80 ARG A CA 1
ATOM 569 C C . ARG A 1 80 ? 28.709 -17.446 -5.848 1.00 68.12 80 ARG A C 1
ATOM 571 O O . ARG A 1 80 ? 27.902 -18.282 -6.246 1.00 68.12 80 ARG A O 1
ATOM 578 N N . ARG A 1 81 ? 28.349 -16.439 -5.045 1.00 64.06 81 ARG A N 1
ATOM 579 C CA . ARG A 1 81 ? 26.949 -16.160 -4.680 1.00 64.06 81 ARG A CA 1
ATOM 580 C C . ARG A 1 81 ? 26.163 -15.600 -5.866 1.00 64.06 81 ARG A C 1
ATOM 582 O O . ARG A 1 81 ? 25.013 -15.987 -6.049 1.00 64.06 81 ARG A O 1
ATOM 589 N N . LEU A 1 82 ? 26.779 -14.727 -6.663 1.00 66.75 82 LEU A N 1
ATOM 590 C CA . LEU A 1 82 ? 26.182 -14.179 -7.882 1.00 66.75 82 LEU A CA 1
ATOM 591 C C . LEU A 1 82 ? 26.032 -15.251 -8.970 1.00 66.75 82 LEU A C 1
ATOM 593 O O . LEU A 1 82 ? 24.976 -15.326 -9.589 1.00 66.75 82 LEU A O 1
ATOM 597 N N . GLU A 1 83 ? 27.026 -16.128 -9.138 1.00 69.31 83 GLU A N 1
ATOM 598 C CA . GLU A 1 83 ? 26.971 -17.266 -10.070 1.00 69.31 83 GLU A CA 1
ATOM 599 C C . GLU A 1 83 ? 25.840 -18.243 -9.702 1.00 69.31 83 GLU A C 1
ATOM 601 O O . GLU A 1 83 ? 25.024 -18.606 -10.545 1.00 69.31 83 GLU A O 1
ATOM 606 N N . GLY A 1 84 ? 25.718 -18.602 -8.416 1.00 73.88 84 GLY A N 1
ATOM 607 C CA . GLY A 1 84 ? 24.636 -19.471 -7.939 1.00 73.88 84 GLY A CA 1
ATOM 608 C C . GLY A 1 84 ? 23.241 -18.844 -8.066 1.00 73.88 84 GLY A C 1
ATOM 609 O O . GLY A 1 84 ? 22.257 -19.561 -8.243 1.00 73.88 84 GLY A O 1
ATOM 610 N N . LEU A 1 85 ? 23.136 -17.510 -8.006 1.00 73.38 85 LEU A N 1
ATOM 611 C CA . LEU A 1 85 ? 21.890 -16.796 -8.295 1.00 73.38 85 LEU A CA 1
ATOM 612 C C . LEU A 1 85 ? 21.580 -16.797 -9.799 1.00 73.38 85 LEU A C 1
ATOM 614 O O . LEU A 1 85 ? 20.428 -17.015 -10.168 1.00 73.38 85 LEU A O 1
ATOM 618 N N . ALA A 1 86 ? 22.582 -16.592 -10.657 1.00 74.56 86 ALA A N 1
ATOM 619 C CA . ALA A 1 86 ? 22.423 -16.634 -12.109 1.00 74.56 86 ALA A CA 1
ATOM 620 C C . ALA A 1 86 ? 21.966 -18.025 -12.587 1.00 74.56 86 ALA A C 1
ATOM 622 O O . ALA A 1 86 ? 20.968 -18.124 -13.300 1.00 74.56 86 ALA A O 1
ATOM 623 N N . GLU A 1 87 ? 22.590 -19.100 -12.093 1.00 80.00 87 GLU A N 1
ATOM 624 C CA . GLU A 1 87 ? 22.192 -20.488 -12.385 1.00 80.00 87 GLU A CA 1
ATOM 625 C C . GLU A 1 87 ? 20.746 -20.779 -11.934 1.00 80.00 87 GLU A C 1
ATOM 627 O O . GLU A 1 87 ? 19.977 -21.468 -12.612 1.00 80.00 87 GLU A O 1
ATOM 632 N N . LEU A 1 88 ? 20.323 -20.200 -10.804 1.00 78.44 88 LEU A N 1
ATOM 633 C CA . LEU A 1 88 ? 18.947 -20.307 -10.327 1.00 78.44 88 LEU A CA 1
ATOM 634 C C . LEU A 1 88 ? 17.961 -19.537 -11.224 1.00 78.44 88 LEU A C 1
ATOM 636 O O . LEU A 1 88 ? 16.858 -20.030 -11.467 1.00 78.44 88 LEU A O 1
ATOM 640 N N . MET A 1 89 ? 18.343 -18.366 -11.747 1.00 76.75 89 MET A N 1
ATOM 641 C CA . MET A 1 89 ? 17.527 -17.581 -12.685 1.00 76.75 89 MET A CA 1
ATOM 642 C C . MET A 1 89 ? 17.397 -18.239 -14.066 1.00 76.75 89 MET A C 1
ATOM 644 O O . MET A 1 89 ? 16.381 -18.044 -14.730 1.00 76.75 89 MET A O 1
ATOM 648 N N . GLU A 1 90 ? 18.354 -19.070 -14.473 1.00 83.62 90 GLU A N 1
ATOM 649 C CA . GLU A 1 90 ? 18.261 -19.887 -15.691 1.00 83.62 90 GLU A CA 1
ATOM 650 C C . GLU A 1 90 ? 17.344 -21.113 -15.519 1.00 83.62 90 GLU A C 1
ATOM 652 O O . GLU A 1 90 ? 16.925 -21.738 -16.499 1.00 83.62 90 GLU A O 1
ATOM 657 N N . ASN A 1 91 ? 16.960 -21.454 -14.282 1.00 87.12 91 ASN A N 1
ATOM 658 C CA . ASN A 1 91 ? 16.091 -22.591 -14.009 1.00 87.12 91 ASN A CA 1
ATOM 659 C C . ASN A 1 91 ? 14.603 -22.261 -14.289 1.00 87.12 91 ASN A C 1
ATOM 661 O O . ASN A 1 91 ? 13.966 -21.509 -13.541 1.00 87.12 91 ASN A O 1
ATOM 665 N N . PRO A 1 92 ? 13.951 -22.908 -15.278 1.00 83.00 92 PRO A N 1
ATOM 666 C CA . PRO A 1 92 ? 12.571 -22.597 -15.656 1.00 83.00 92 PRO A CA 1
ATOM 667 C C . PRO A 1 92 ? 11.534 -22.972 -14.586 1.00 83.00 92 PRO A C 1
ATOM 669 O O . PRO A 1 92 ? 10.400 -22.487 -14.628 1.00 83.00 92 PRO A O 1
ATOM 672 N N . LYS A 1 93 ? 11.872 -23.863 -13.644 1.00 83.88 93 LYS A N 1
ATOM 673 C CA . LYS A 1 93 ? 11.011 -24.183 -12.495 1.00 83.88 93 LYS A CA 1
ATOM 674 C C . LYS A 1 93 ? 11.059 -23.061 -11.460 1.00 83.88 93 LYS A C 1
ATOM 676 O O . LYS A 1 93 ? 10.018 -22.719 -10.905 1.00 83.88 93 LYS A O 1
ATOM 681 N N . PHE A 1 94 ? 12.238 -22.484 -11.230 1.00 85.31 94 PHE A N 1
ATOM 682 C CA . PHE A 1 94 ? 12.407 -21.351 -10.325 1.00 85.31 94 PHE A CA 1
ATOM 683 C C . PHE A 1 94 ? 11.682 -20.109 -10.847 1.00 85.31 94 PHE A C 1
ATOM 685 O O . PHE A 1 94 ? 10.885 -19.532 -10.114 1.00 85.31 94 PHE A O 1
ATOM 692 N N . LEU A 1 95 ? 11.849 -19.770 -12.131 1.00 83.56 95 LEU A N 1
ATOM 693 C CA . LEU A 1 95 ? 11.131 -18.651 -12.758 1.00 83.56 95 LEU A CA 1
ATOM 694 C C . LEU A 1 95 ? 9.608 -18.791 -12.621 1.00 83.56 95 LEU A C 1
ATOM 696 O O . LEU A 1 95 ? 8.925 -17.853 -12.213 1.00 83.56 95 LEU A O 1
ATOM 700 N N . ARG A 1 96 ? 9.066 -19.990 -12.879 1.00 84.81 96 ARG A N 1
ATOM 701 C CA . ARG A 1 96 ? 7.633 -20.271 -12.686 1.00 84.81 96 ARG A CA 1
ATOM 702 C C . ARG A 1 96 ? 7.190 -20.095 -11.233 1.00 84.81 96 ARG A C 1
ATOM 704 O O . ARG A 1 96 ? 6.136 -19.511 -10.988 1.00 84.81 96 ARG A O 1
ATOM 711 N N . ALA A 1 97 ? 7.981 -20.580 -10.278 1.00 86.25 97 ALA A N 1
ATOM 712 C CA . ALA A 1 97 ? 7.688 -20.417 -8.857 1.00 86.25 97 ALA A CA 1
ATOM 713 C C . ALA A 1 97 ? 7.725 -18.940 -8.432 1.00 86.25 97 ALA A C 1
ATOM 715 O O . ALA A 1 97 ? 6.848 -18.502 -7.692 1.00 86.25 97 ALA A O 1
ATOM 716 N N . MET A 1 98 ? 8.680 -18.161 -8.944 1.00 83.56 98 MET A N 1
ATOM 717 C CA . MET A 1 98 ? 8.802 -16.729 -8.670 1.00 83.56 98 MET A CA 1
ATOM 718 C C . MET A 1 98 ? 7.591 -15.948 -9.190 1.00 83.56 98 MET A C 1
ATOM 720 O O . MET A 1 9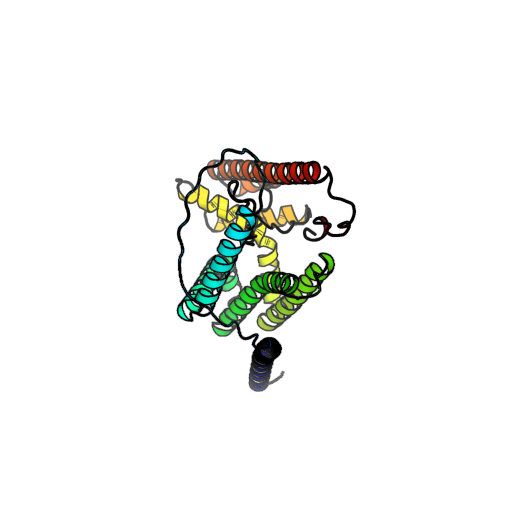8 ? 6.983 -15.199 -8.429 1.00 83.56 98 MET A O 1
ATOM 724 N N . VAL A 1 99 ? 7.183 -16.176 -10.443 1.00 83.56 99 VAL A N 1
ATOM 725 C CA . VAL A 1 99 ? 5.985 -15.541 -11.022 1.00 83.56 99 VAL A CA 1
ATOM 726 C C . VAL A 1 99 ? 4.733 -15.916 -10.227 1.00 83.56 99 VAL A C 1
ATOM 728 O O . VAL A 1 99 ? 3.918 -15.054 -9.902 1.00 83.56 99 VAL A O 1
ATOM 731 N N . SER A 1 100 ? 4.587 -17.192 -9.854 1.00 86.12 100 SER A N 1
ATOM 732 C CA . SER A 1 100 ? 3.476 -17.644 -9.006 1.00 86.12 100 SER A CA 1
ATOM 733 C C . SER A 1 100 ? 3.474 -16.952 -7.638 1.00 86.12 100 SER A C 1
ATOM 735 O O . SER A 1 100 ? 2.413 -16.594 -7.124 1.00 86.12 100 SER A O 1
ATOM 737 N N . HIS A 1 101 ? 4.651 -16.755 -7.043 1.00 88.50 101 HIS A N 1
ATOM 738 C CA . HIS A 1 101 ? 4.798 -16.072 -5.764 1.00 88.50 101 HIS A CA 1
ATOM 739 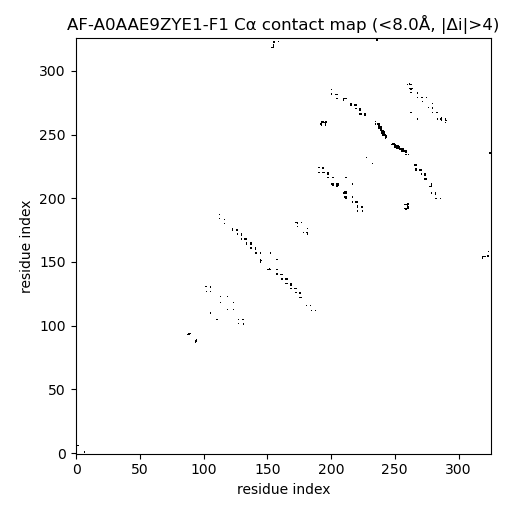C C . HIS A 1 101 ? 4.437 -14.584 -5.870 1.00 88.50 101 HIS A C 1
ATOM 741 O O . HIS A 1 101 ? 3.639 -14.099 -5.071 1.00 88.50 101 HIS A O 1
ATOM 747 N N . GLN A 1 102 ? 4.937 -13.879 -6.891 1.00 86.00 102 GLN A N 1
ATOM 748 C CA . GLN A 1 102 ? 4.593 -12.476 -7.156 1.00 86.00 102 GLN A CA 1
ATOM 749 C C . GLN A 1 102 ? 3.086 -12.286 -7.356 1.00 86.00 102 GLN A C 1
ATOM 751 O O . GLN A 1 102 ? 2.498 -11.379 -6.771 1.00 86.00 102 GLN A O 1
ATOM 756 N N . ARG A 1 103 ? 2.441 -13.183 -8.113 1.00 87.00 103 ARG A N 1
ATOM 757 C CA . ARG A 1 103 ? 0.980 -13.181 -8.291 1.00 87.00 103 ARG A CA 1
ATOM 758 C C . ARG A 1 103 ? 0.241 -13.342 -6.968 1.00 87.00 103 ARG A C 1
ATOM 760 O O . ARG A 1 103 ? -0.648 -12.556 -6.681 1.00 87.00 103 ARG A O 1
ATOM 767 N N . THR A 1 104 ? 0.663 -14.289 -6.132 1.00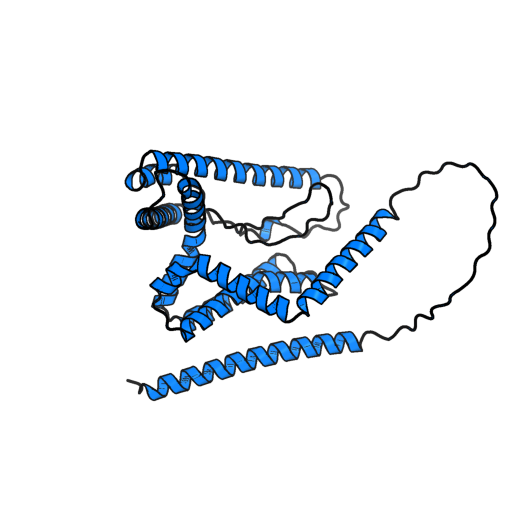 88.88 104 THR A N 1
ATOM 768 C CA . THR A 1 104 ? 0.052 -14.510 -4.809 1.00 88.88 104 THR A CA 1
ATOM 769 C C . THR A 1 104 ? 0.177 -13.268 -3.920 1.00 88.88 104 THR A C 1
ATOM 771 O O . THR A 1 104 ? -0.778 -12.877 -3.251 1.00 88.88 104 THR A O 1
ATOM 774 N N . MET A 1 105 ? 1.341 -12.612 -3.937 1.00 86.94 105 MET A N 1
ATOM 775 C CA . MET A 1 105 ? 1.567 -11.370 -3.192 1.00 86.94 105 MET A CA 1
ATOM 776 C C . MET A 1 105 ? 0.688 -10.224 -3.711 1.00 86.94 105 MET A C 1
ATOM 778 O O . MET A 1 105 ? 0.119 -9.477 -2.914 1.00 86.94 105 MET A O 1
ATOM 782 N N . LEU A 1 106 ? 0.541 -10.096 -5.033 1.00 89.62 106 LEU A N 1
ATOM 783 C CA . LEU A 1 106 ? -0.356 -9.111 -5.638 1.00 89.62 106 LEU A CA 1
ATOM 784 C C . LEU A 1 106 ? -1.820 -9.390 -5.320 1.00 89.62 106 LEU A C 1
ATOM 786 O O . LEU A 1 106 ? -2.536 -8.454 -4.982 1.00 89.62 106 LEU A O 1
ATOM 790 N N . ASP A 1 107 ? -2.255 -10.645 -5.369 1.00 88.44 107 ASP A N 1
ATOM 791 C CA . ASP A 1 107 ? -3.625 -11.028 -5.026 1.00 88.44 107 ASP A CA 1
ATOM 792 C C . ASP A 1 107 ? -3.943 -10.714 -3.562 1.00 88.44 107 ASP A C 1
ATOM 794 O O . ASP A 1 107 ? -5.023 -10.209 -3.260 1.00 88.44 107 ASP A O 1
ATOM 798 N N . GLY A 1 108 ? -2.987 -10.918 -2.652 1.00 87.94 108 GLY A N 1
ATOM 799 C CA . GLY A 1 108 ? -3.131 -10.494 -1.259 1.00 87.94 108 GLY A CA 1
ATOM 800 C C . GLY A 1 108 ? -3.245 -8.973 -1.108 1.00 87.94 108 GLY A C 1
ATOM 801 O O . GLY A 1 108 ? -4.056 -8.487 -0.324 1.00 87.94 108 GLY A O 1
ATOM 802 N N . ARG A 1 109 ? -2.461 -8.209 -1.878 1.00 87.12 109 ARG A N 1
ATOM 803 C CA . ARG A 1 109 ? -2.393 -6.741 -1.779 1.00 87.12 109 ARG A CA 1
ATOM 804 C C . ARG A 1 109 ? -3.545 -6.013 -2.485 1.00 87.12 109 ARG A C 1
ATOM 806 O O . ARG A 1 109 ? -3.995 -4.974 -2.007 1.00 87.12 109 ARG A O 1
ATOM 813 N N . PHE A 1 110 ? -3.994 -6.524 -3.627 1.00 91.44 110 PHE A N 1
ATOM 814 C CA . PHE A 1 110 ? -4.956 -5.881 -4.529 1.00 91.44 110 PHE A CA 1
ATOM 815 C C . PHE A 1 110 ? -6.254 -6.684 -4.706 1.00 91.44 110 PHE A C 1
ATOM 817 O O . PHE A 1 110 ? -7.128 -6.265 -5.456 1.00 91.44 110 PHE A O 1
ATOM 824 N N . GLY A 1 111 ? -6.442 -7.808 -4.009 1.00 91.38 111 GLY A N 1
ATOM 825 C CA . GLY A 1 111 ? -7.634 -8.650 -4.171 1.00 91.38 111 GLY A CA 1
ATOM 826 C C . GLY A 1 111 ? -8.965 -7.964 -3.831 1.00 91.38 111 GLY A C 1
ATOM 827 O O . GLY A 1 111 ? -10.013 -8.342 -4.353 1.00 91.38 111 GLY A O 1
ATOM 828 N N . GLU A 1 112 ? -8.961 -6.945 -2.967 1.00 90.38 112 GLU A N 1
ATOM 829 C CA . GLU A 1 112 ? -10.140 -6.101 -2.720 1.00 90.38 112 GLU A CA 1
ATOM 830 C C . GLU A 1 112 ? -10.425 -5.180 -3.911 1.00 90.38 112 GLU A C 1
ATOM 832 O O . GLU A 1 112 ? -11.539 -5.198 -4.436 1.00 90.38 112 GLU A O 1
ATOM 837 N N . LEU A 1 113 ? -9.394 -4.507 -4.429 1.00 93.81 113 LEU A N 1
ATOM 838 C CA . LEU A 1 113 ? -9.479 -3.717 -5.654 1.00 93.81 113 LEU A CA 1
ATOM 839 C C . LEU A 1 113 ? -9.992 -4.547 -6.837 1.00 93.81 113 LEU A C 1
ATOM 841 O O . LEU A 1 113 ? -10.899 -4.107 -7.534 1.00 93.81 113 LEU A O 1
ATOM 845 N N . PHE A 1 114 ? -9.448 -5.744 -7.065 1.00 94.75 114 PHE A N 1
ATOM 846 C CA . PHE A 1 114 ? -9.849 -6.587 -8.195 1.00 94.75 114 PHE A CA 1
ATOM 847 C C . PHE A 1 114 ? -11.343 -6.925 -8.164 1.00 94.75 114 PHE A C 1
ATOM 849 O O . PHE A 1 114 ? -11.998 -6.890 -9.202 1.00 94.75 114 PHE A O 1
ATOM 856 N N . ARG A 1 115 ? -11.904 -7.167 -6.972 1.00 92.00 115 ARG A N 1
ATOM 857 C CA . ARG A 1 115 ? -13.352 -7.361 -6.796 1.00 92.00 115 ARG A CA 1
ATOM 858 C C . ARG A 1 115 ? -14.141 -6.077 -7.040 1.00 92.00 115 ARG A C 1
ATOM 860 O O . ARG A 1 115 ? -15.222 -6.137 -7.610 1.00 92.00 115 ARG A O 1
ATOM 867 N N . ARG A 1 116 ? -13.614 -4.926 -6.615 1.00 92.31 116 ARG A N 1
ATOM 868 C CA . ARG A 1 116 ? -14.267 -3.616 -6.768 1.00 92.31 116 ARG A CA 1
ATOM 869 C C . ARG A 1 116 ? -14.297 -3.131 -8.220 1.00 92.31 116 ARG A C 1
ATOM 871 O O . ARG A 1 116 ? -15.239 -2.450 -8.606 1.00 92.31 116 ARG A O 1
ATOM 878 N N . LEU A 1 117 ? -13.280 -3.469 -9.011 1.00 94.75 117 LEU A N 1
ATOM 879 C CA . LEU A 1 117 ? -13.187 -3.090 -10.424 1.00 94.75 117 LEU A CA 1
ATOM 880 C C . LEU A 1 117 ? -14.094 -3.924 -11.345 1.00 94.75 117 LEU A C 1
ATOM 882 O O . LEU A 1 117 ? -14.321 -3.502 -12.479 1.00 94.75 117 LEU A O 1
ATOM 886 N N . ASP A 1 118 ? -14.610 -5.065 -10.867 1.00 93.44 118 ASP A N 1
ATOM 887 C CA . ASP A 1 118 ? -15.486 -5.978 -11.620 1.00 93.44 118 ASP A CA 1
ATOM 888 C C . ASP A 1 118 ? -14.911 -6.330 -13.008 1.00 93.44 118 ASP A C 1
ATOM 890 O O . ASP A 1 118 ? -15.526 -6.123 -14.058 1.00 93.44 118 ASP A O 1
ATOM 894 N N . LEU A 1 119 ? -13.648 -6.766 -13.006 1.00 93.00 119 LEU A N 1
ATOM 895 C CA . LEU A 1 119 ? -12.903 -7.122 -14.214 1.00 93.00 119 LEU A CA 1
ATOM 896 C C . LEU A 1 119 ? -13.255 -8.538 -14.665 1.00 93.00 119 LEU A C 1
ATOM 898 O O . LEU A 1 119 ? -13.424 -9.435 -13.838 1.00 93.00 119 LEU A O 1
ATOM 902 N N . ASN A 1 120 ? -13.287 -8.758 -15.978 1.00 94.00 120 ASN A N 1
ATOM 903 C CA . ASN A 1 120 ? -13.298 -10.121 -16.507 1.00 94.00 120 ASN A CA 1
ATOM 904 C C . ASN A 1 120 ? -11.907 -10.782 -16.376 1.00 94.00 120 ASN A C 1
ATOM 906 O O . ASN A 1 120 ? -10.914 -10.112 -16.088 1.00 94.00 120 ASN A O 1
ATOM 910 N N . ASP A 1 121 ? -11.822 -12.096 -16.608 1.00 92.62 121 ASP A N 1
ATOM 911 C CA . ASP A 1 121 ? -10.577 -12.862 -16.429 1.00 92.62 121 ASP A CA 1
ATOM 912 C C . ASP A 1 121 ? -9.403 -12.334 -17.282 1.00 92.62 121 ASP A C 1
ATOM 914 O O . ASP A 1 121 ? -8.257 -12.334 -16.830 1.00 92.62 121 ASP A O 1
ATOM 918 N N . GLU A 1 122 ? -9.671 -11.848 -18.499 1.00 93.31 122 GLU A N 1
ATOM 919 C CA . GLU A 1 122 ? -8.650 -11.315 -19.412 1.00 93.31 122 GLU A CA 1
ATOM 920 C C . GLU A 1 122 ? -8.151 -9.929 -18.968 1.00 93.31 122 GLU A C 1
ATOM 922 O O . GLU A 1 122 ? -6.944 -9.668 -18.948 1.00 93.31 122 GLU A O 1
ATOM 927 N N . GLU A 1 123 ? -9.069 -9.053 -18.557 1.00 93.19 123 GLU A N 1
ATOM 928 C CA . GLU A 1 123 ? -8.757 -7.737 -17.987 1.00 93.19 123 GLU A CA 1
ATOM 929 C C . GLU A 1 123 ? -7.970 -7.872 -16.678 1.00 93.19 123 GLU A C 1
ATOM 931 O O . GLU A 1 123 ? -7.000 -7.145 -16.455 1.00 93.19 123 GLU A O 1
ATOM 936 N N . LEU A 1 124 ?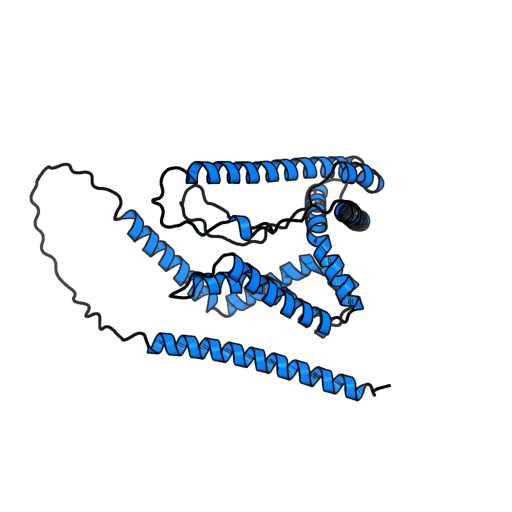 -8.353 -8.825 -15.825 1.00 94.19 124 LEU A N 1
ATOM 937 C CA . LEU A 1 124 ? -7.691 -9.093 -14.554 1.00 94.19 124 LEU A CA 1
ATOM 938 C C . LEU A 1 124 ? -6.257 -9.597 -14.749 1.00 94.19 124 LEU A C 1
ATOM 940 O O . LEU A 1 124 ? -5.342 -9.102 -14.088 1.00 94.19 124 LEU A O 1
ATOM 944 N N . GLU A 1 125 ? -6.032 -10.557 -15.652 1.00 93.44 125 GLU A N 1
ATOM 945 C CA . GLU A 1 125 ? -4.678 -11.040 -15.948 1.00 93.44 125 GLU A CA 1
ATOM 946 C C . GLU A 1 125 ? -3.807 -9.941 -16.571 1.00 93.44 125 GLU A C 1
ATOM 948 O O . GLU A 1 125 ? -2.632 -9.816 -16.212 1.00 93.44 125 GLU A O 1
ATOM 953 N N . SER A 1 126 ? -4.388 -9.107 -17.439 1.00 94.06 126 SER A N 1
ATOM 954 C CA . SER A 1 126 ? -3.702 -7.952 -18.032 1.00 94.06 126 SER A CA 1
ATOM 955 C C . SER A 1 126 ? -3.311 -6.925 -16.965 1.00 94.06 126 SER A C 1
ATOM 957 O O . SER A 1 126 ? -2.153 -6.506 -16.905 1.00 94.06 126 SER A O 1
ATOM 959 N N . LEU A 1 127 ? -4.230 -6.576 -16.055 1.00 95.38 127 LEU A N 1
ATOM 960 C CA . LEU A 1 127 ? -3.938 -5.682 -14.933 1.00 95.38 127 LEU A CA 1
ATOM 961 C C . LEU A 1 127 ? -2.858 -6.268 -14.014 1.00 95.38 127 LEU A C 1
ATOM 963 O O . LEU A 1 127 ? -1.919 -5.561 -13.654 1.00 95.38 127 LEU A O 1
ATOM 967 N N . ARG A 1 128 ? -2.942 -7.556 -13.651 1.00 93.62 128 ARG A N 1
ATOM 968 C CA . ARG A 1 128 ? -1.914 -8.229 -12.836 1.00 93.62 128 ARG A CA 1
ATOM 969 C C . ARG A 1 128 ? -0.538 -8.140 -13.486 1.00 93.62 128 ARG A C 1
ATOM 971 O O . ARG A 1 128 ? 0.423 -7.799 -12.802 1.00 93.62 128 ARG A O 1
ATOM 978 N N . ALA A 1 129 ? -0.442 -8.419 -14.786 1.00 92.81 129 ALA A N 1
ATOM 979 C CA . ALA A 1 129 ? 0.815 -8.325 -15.522 1.00 92.81 129 ALA A CA 1
ATOM 980 C C . ALA A 1 129 ? 1.392 -6.900 -15.478 1.00 92.81 129 ALA A C 1
ATOM 982 O O . ALA A 1 129 ? 2.570 -6.731 -15.168 1.00 92.81 129 ALA A O 1
ATOM 983 N N . LEU A 1 130 ? 0.553 -5.881 -15.689 1.00 94.56 130 LEU A N 1
ATOM 984 C CA . LEU A 1 130 ? 0.962 -4.476 -15.604 1.00 94.56 130 LEU A CA 1
ATOM 985 C C . LEU A 1 130 ? 1.412 -4.074 -14.191 1.00 94.56 130 LEU A C 1
ATOM 987 O O . LEU A 1 130 ? 2.370 -3.320 -14.048 1.00 94.56 130 LEU A O 1
ATOM 991 N N . LEU A 1 131 ? 0.776 -4.590 -13.136 1.00 92.19 131 LEU A N 1
ATOM 992 C CA . LEU A 1 131 ? 1.192 -4.327 -11.753 1.00 92.19 131 LEU A CA 1
ATOM 993 C C . LEU A 1 131 ? 2.539 -4.978 -11.406 1.00 92.19 131 LEU A C 1
ATOM 995 O O . LEU A 1 131 ? 3.339 -4.364 -10.699 1.00 92.19 131 LEU A O 1
ATOM 999 N N . ILE A 1 132 ? 2.808 -6.187 -11.913 1.00 90.00 132 ILE A N 1
ATOM 1000 C CA . ILE A 1 132 ? 4.129 -6.828 -11.789 1.00 90.00 132 ILE A CA 1
ATOM 1001 C C . ILE A 1 132 ? 5.178 -5.985 -12.517 1.00 90.00 132 ILE A C 1
ATOM 1003 O O . ILE A 1 132 ? 6.210 -5.654 -11.935 1.00 90.00 132 ILE A O 1
ATOM 1007 N N . GLU A 1 133 ? 4.896 -5.588 -13.759 1.00 89.56 133 GLU A N 1
ATOM 1008 C CA . GLU A 1 133 ? 5.800 -4.751 -14.554 1.00 89.56 133 GLU A CA 1
ATOM 1009 C C . GLU A 1 133 ? 6.091 -3.425 -13.841 1.00 89.56 133 GLU A C 1
ATOM 1011 O O . GLU A 1 133 ? 7.243 -3.011 -13.726 1.00 89.56 133 GLU A O 1
ATOM 1016 N N . LYS A 1 134 ? 5.068 -2.793 -13.253 1.00 88.94 134 LYS A N 1
ATOM 1017 C CA . LYS A 1 134 ? 5.222 -1.563 -12.467 1.00 88.94 134 LYS A CA 1
ATOM 1018 C C . LYS A 1 134 ? 6.139 -1.748 -11.260 1.00 88.94 134 LYS A C 1
ATOM 1020 O O . LYS A 1 134 ? 6.912 -0.843 -10.937 1.00 88.94 134 LYS A O 1
ATOM 1025 N N . GLN A 1 135 ? 6.065 -2.900 -10.592 1.00 82.81 135 GLN A N 1
ATOM 1026 C CA . GLN A 1 135 ? 6.951 -3.231 -9.476 1.00 82.81 135 GLN A CA 1
ATOM 1027 C C . GLN A 1 135 ? 8.397 -3.446 -9.948 1.00 82.81 135 GLN A C 1
ATOM 1029 O O . GLN A 1 135 ? 9.329 -2.973 -9.294 1.00 82.81 135 GLN A O 1
ATOM 1034 N N . ASN A 1 136 ? 8.579 -4.101 -11.095 1.00 82.38 136 ASN A N 1
ATOM 1035 C CA . ASN A 1 136 ? 9.895 -4.390 -11.662 1.00 82.38 136 ASN A CA 1
ATOM 1036 C C . ASN A 1 136 ? 10.558 -3.154 -12.283 1.00 82.38 136 ASN A C 1
ATOM 1038 O O . ASN A 1 136 ? 11.771 -3.019 -12.186 1.00 82.38 136 ASN A O 1
ATOM 1042 N N . ALA A 1 137 ? 9.790 -2.196 -12.811 1.00 81.31 137 ALA A N 1
ATOM 1043 C CA . ALA A 1 137 ? 10.315 -1.011 -13.492 1.00 81.31 137 ALA A CA 1
ATOM 1044 C C . ALA A 1 137 ? 11.346 -0.224 -12.661 1.00 81.31 137 ALA A C 1
ATOM 1046 O O . ALA A 1 137 ? 12.336 0.277 -13.192 1.00 81.31 137 ALA A O 1
ATOM 1047 N N . ALA A 1 138 ? 11.146 -0.123 -11.342 1.00 68.62 138 ALA A N 1
ATOM 1048 C CA . ALA A 1 138 ? 12.104 0.542 -10.458 1.00 68.62 138 ALA A CA 1
ATOM 1049 C C . ALA A 1 138 ? 13.389 -0.281 -10.244 1.00 68.62 138 ALA A C 1
ATOM 1051 O O . ALA A 1 138 ? 14.474 0.293 -10.136 1.00 68.62 138 ALA A O 1
ATOM 1052 N N . LEU A 1 139 ? 13.273 -1.611 -10.195 1.00 71.25 139 LEU A N 1
ATOM 1053 C CA . LEU A 1 139 ? 14.411 -2.524 -10.084 1.00 71.25 139 LEU A CA 1
ATOM 1054 C C . LEU A 1 139 ? 15.214 -2.559 -11.384 1.00 71.25 139 LEU A C 1
ATOM 1056 O O . LEU A 1 139 ? 16.438 -2.496 -11.330 1.00 71.25 139 LEU A O 1
ATOM 1060 N N . ASP A 1 140 ? 14.546 -2.566 -12.534 1.00 72.31 140 ASP A N 1
ATOM 1061 C CA . ASP A 1 140 ? 15.188 -2.577 -13.847 1.00 72.31 140 ASP A CA 1
ATOM 1062 C C . ASP A 1 140 ? 16.021 -1.316 -14.069 1.00 72.31 140 ASP A C 1
ATOM 1064 O O . ASP A 1 140 ? 17.179 -1.399 -14.472 1.00 72.31 140 ASP A O 1
ATOM 1068 N N . VAL A 1 141 ? 15.480 -0.141 -13.728 1.00 75.81 141 VAL A N 1
ATOM 1069 C CA . VAL A 1 141 ? 16.231 1.122 -13.800 1.00 75.81 141 VAL A CA 1
ATOM 1070 C C . VAL A 1 141 ? 17.446 1.092 -12.867 1.00 75.81 141 VAL A C 1
ATOM 1072 O O . VAL A 1 141 ? 18.530 1.535 -13.252 1.00 75.81 141 VAL A O 1
ATOM 1075 N N . LEU A 1 142 ? 17.305 0.518 -11.668 1.00 66.19 142 LEU A N 1
ATOM 1076 C CA . LEU A 1 142 ? 18.420 0.349 -10.737 1.00 66.19 142 LEU A CA 1
ATOM 1077 C C . LEU A 1 142 ? 19.475 -0.632 -11.277 1.00 66.19 142 LEU A C 1
ATOM 1079 O O . LEU A 1 142 ? 20.669 -0.362 -11.160 1.00 66.19 142 LEU A O 1
ATOM 1083 N N . MET A 1 143 ? 19.070 -1.746 -11.883 1.00 66.38 143 MET A N 1
ATOM 1084 C CA . MET A 1 143 ? 19.987 -2.731 -12.464 1.00 66.38 143 MET A CA 1
ATOM 1085 C C . MET A 1 143 ? 20.731 -2.167 -13.674 1.00 66.38 143 MET A C 1
ATOM 1087 O O . MET A 1 143 ? 21.952 -2.293 -13.737 1.00 66.38 143 MET A O 1
ATOM 1091 N N . VAL A 1 144 ? 20.034 -1.474 -14.580 1.00 69.31 144 VAL A N 1
ATOM 1092 C CA . VAL A 1 144 ? 20.649 -0.789 -15.728 1.00 69.31 144 VAL A CA 1
ATOM 1093 C C . VAL A 1 144 ? 21.658 0.255 -15.248 1.00 69.31 144 VAL A C 1
ATOM 1095 O O . VAL A 1 144 ? 22.788 0.262 -15.725 1.00 69.31 144 VAL A O 1
ATOM 1098 N N . SER A 1 145 ? 21.317 1.047 -14.224 1.00 66.38 145 SER A N 1
ATOM 1099 C CA . SER A 1 145 ? 22.237 2.052 -13.665 1.00 66.38 145 SER A CA 1
ATOM 1100 C C . SER A 1 145 ? 23.537 1.477 -13.081 1.00 66.38 145 SER A C 1
ATOM 1102 O O . SER A 1 145 ? 24.526 2.196 -12.961 1.00 66.38 145 SER A O 1
ATOM 1104 N N . ARG A 1 146 ? 23.536 0.189 -12.701 1.00 62.72 146 ARG A N 1
ATOM 1105 C CA . ARG A 1 146 ? 24.696 -0.531 -12.147 1.00 62.72 146 ARG A CA 1
ATOM 1106 C C . ARG A 1 146 ? 25.449 -1.358 -13.192 1.00 62.72 146 ARG A C 1
ATOM 1108 O O . ARG A 1 146 ? 26.605 -1.695 -12.957 1.00 62.72 146 ARG A O 1
ATOM 1115 N N . GLY A 1 147 ? 24.785 -1.730 -14.287 1.00 55.69 147 GLY A N 1
ATOM 1116 C CA . GLY A 1 147 ? 25.288 -2.642 -15.316 1.00 55.69 147 GLY A CA 1
ATOM 1117 C C . GLY A 1 147 ? 26.010 -1.969 -16.485 1.00 55.69 147 GLY A C 1
ATOM 1118 O O . GLY A 1 147 ? 26.690 -2.662 -17.241 1.00 55.69 147 GLY A O 1
ATOM 1119 N N . GLU A 1 148 ? 25.908 -0.647 -16.651 1.00 49.97 148 GLU A N 1
ATOM 1120 C CA . GLU A 1 148 ? 26.682 0.052 -17.680 1.00 49.97 148 GLU A CA 1
ATOM 1121 C C . GLU A 1 148 ? 28.172 0.090 -17.310 1.00 49.97 148 GLU A C 1
ATOM 1123 O O . GLU A 1 148 ? 28.630 0.857 -16.459 1.00 49.97 148 GLU A O 1
ATOM 1128 N N . VAL A 1 149 ? 28.948 -0.754 -17.997 1.00 44.03 149 VAL A N 1
ATOM 1129 C CA . VAL A 1 149 ? 30.413 -0.724 -18.041 1.00 44.03 149 VAL A CA 1
ATOM 1130 C C . VAL A 1 149 ? 30.843 0.597 -18.693 1.00 44.03 149 VAL A C 1
ATOM 1132 O O . VAL A 1 149 ? 31.126 0.652 -19.884 1.00 44.03 149 VAL A O 1
ATOM 1135 N N . GLY A 1 150 ? 30.846 1.689 -17.925 1.00 46.75 150 GLY A N 1
ATOM 1136 C CA . GLY A 1 150 ? 31.349 2.988 -18.382 1.00 46.75 150 GLY A CA 1
ATOM 1137 C C . GLY A 1 150 ? 30.620 4.232 -17.880 1.00 46.75 150 GLY A C 1
ATOM 1138 O O . GLY A 1 150 ? 31.135 5.326 -18.100 1.00 46.75 150 GLY A O 1
ATOM 1139 N N . GLY A 1 151 ? 29.487 4.114 -17.182 1.00 50.12 151 GLY A N 1
ATOM 1140 C CA . GLY A 1 151 ? 28.783 5.288 -16.664 1.00 50.12 151 GLY A CA 1
ATOM 1141 C C . GLY A 1 151 ? 27.817 4.950 -15.538 1.00 50.12 151 GLY A C 1
ATOM 1142 O O . GLY A 1 151 ? 26.841 4.241 -15.735 1.00 50.12 151 GLY A O 1
ATOM 1143 N N . THR A 1 152 ? 28.070 5.478 -14.343 1.00 58.62 152 THR A N 1
ATOM 1144 C CA . THR A 1 152 ? 27.062 5.516 -13.281 1.00 58.62 152 THR A CA 1
ATOM 1145 C C . THR A 1 152 ? 26.066 6.620 -13.615 1.00 58.62 152 THR A C 1
ATOM 1147 O O . THR A 1 152 ? 26.447 7.793 -13.591 1.00 58.62 152 THR A O 1
ATOM 1150 N N . LEU A 1 153 ? 24.808 6.270 -13.905 1.00 63.53 153 LEU A N 1
ATOM 1151 C CA . LEU A 1 153 ? 23.730 7.261 -13.962 1.00 63.53 153 LEU A CA 1
ATOM 1152 C C . LEU A 1 153 ? 23.703 8.049 -12.647 1.00 63.53 153 LEU A C 1
ATOM 1154 O O . LEU A 1 153 ? 23.822 7.478 -11.558 1.00 63.53 153 LEU A O 1
ATOM 1158 N N . THR A 1 154 ? 23.533 9.364 -12.734 1.00 69.94 154 THR A N 1
ATOM 1159 C CA . THR A 1 154 ? 23.344 10.199 -11.546 1.00 69.94 154 THR A CA 1
ATOM 1160 C C . THR A 1 154 ? 22.017 9.851 -10.866 1.00 69.94 154 THR A C 1
ATOM 1162 O O . THR A 1 154 ? 21.068 9.385 -11.503 1.00 69.94 154 THR A O 1
ATOM 1165 N N . GLY A 1 155 ? 21.895 10.115 -9.560 1.00 68.44 155 GLY A N 1
ATOM 1166 C CA . GLY A 1 155 ? 20.650 9.844 -8.824 1.00 68.44 155 GLY A CA 1
ATOM 1167 C C . GLY A 1 155 ? 19.414 10.519 -9.443 1.00 68.44 155 GLY A C 1
ATOM 1168 O O . GLY A 1 155 ? 18.326 9.941 -9.446 1.00 68.44 155 GLY A O 1
ATOM 1169 N N . GLY A 1 156 ? 19.589 11.706 -10.037 1.00 72.62 156 GLY A N 1
ATOM 1170 C CA . GLY A 1 156 ? 18.531 12.414 -10.761 1.00 72.62 156 GLY A CA 1
ATOM 1171 C C . GLY A 1 156 ? 18.095 11.708 -12.049 1.00 72.62 156 GLY A C 1
ATOM 1172 O O . GLY A 1 156 ? 16.898 11.615 -12.319 1.00 72.62 156 GLY A O 1
ATOM 1173 N N . GLU A 1 157 ? 19.036 11.158 -12.817 1.00 74.12 157 GLU A N 1
ATOM 1174 C CA . GLU A 1 157 ? 18.744 10.407 -14.046 1.00 74.12 157 GLU A CA 1
ATOM 1175 C C . GLU A 1 157 ? 18.039 9.083 -13.746 1.00 74.12 157 GLU A C 1
ATOM 1177 O O . GLU A 1 157 ? 17.052 8.755 -14.405 1.00 74.12 157 GLU A O 1
ATOM 1182 N N . ILE A 1 158 ? 18.470 8.374 -12.697 1.00 74.12 158 ILE A N 1
ATOM 1183 C CA . ILE A 1 158 ? 17.807 7.159 -12.196 1.00 74.12 158 ILE A CA 1
ATOM 1184 C C . ILE A 1 158 ? 16.357 7.477 -11.814 1.00 74.12 158 ILE A C 1
ATOM 1186 O O . ILE A 1 158 ? 15.429 6.796 -12.254 1.00 74.12 158 ILE A O 1
ATOM 1190 N N . LYS A 1 159 ? 16.132 8.550 -11.045 1.00 73.44 159 LYS A N 1
ATOM 1191 C CA . LYS A 1 159 ? 14.782 8.978 -10.652 1.00 73.44 159 LYS A CA 1
ATOM 1192 C C . LYS A 1 159 ? 13.921 9.317 -11.867 1.00 73.44 159 LYS A C 1
ATOM 1194 O O . LYS A 1 159 ? 12.757 8.916 -11.936 1.00 73.44 159 LYS A O 1
ATOM 1199 N N . GLN A 1 160 ? 14.475 10.041 -12.835 1.00 80.06 160 GLN A N 1
ATOM 1200 C CA . GLN A 1 160 ? 13.743 10.432 -14.033 1.00 80.06 160 GLN A CA 1
ATOM 1201 C C . GLN A 1 160 ? 13.389 9.217 -14.901 1.00 80.06 160 GLN A C 1
ATOM 1203 O O . GLN A 1 160 ? 12.258 9.117 -15.375 1.00 80.06 160 GLN A O 1
ATOM 1208 N N . ALA A 1 161 ? 14.319 8.276 -15.074 1.00 79.88 161 ALA A N 1
ATOM 1209 C CA . ALA A 1 161 ? 14.084 7.027 -15.791 1.00 79.88 161 ALA A CA 1
ATOM 1210 C C . ALA A 1 161 ? 13.007 6.172 -15.104 1.00 79.88 161 ALA A C 1
ATOM 1212 O O . ALA A 1 161 ? 12.066 5.737 -15.765 1.00 79.88 161 ALA A O 1
ATOM 1213 N N . ALA A 1 162 ? 13.073 6.017 -13.778 1.00 78.75 162 ALA A N 1
ATOM 1214 C CA . ALA A 1 162 ? 12.057 5.299 -13.009 1.00 78.75 162 ALA A CA 1
ATOM 1215 C C . ALA A 1 162 ? 10.677 5.970 -13.100 1.00 78.75 162 ALA A C 1
ATOM 1217 O O . ALA A 1 162 ? 9.662 5.289 -13.233 1.00 78.75 162 ALA A O 1
ATOM 1218 N N . THR A 1 163 ? 10.631 7.305 -13.075 1.00 82.75 163 THR A N 1
ATOM 1219 C CA . THR A 1 163 ? 9.383 8.070 -13.216 1.00 82.75 163 THR A CA 1
ATOM 1220 C C . THR A 1 163 ? 8.759 7.869 -14.595 1.00 82.75 163 THR A C 1
ATOM 1222 O O . THR A 1 163 ? 7.561 7.618 -14.686 1.00 82.75 163 THR A O 1
ATOM 1225 N N . ARG A 1 164 ? 9.563 7.928 -15.666 1.00 85.69 164 ARG A N 1
ATOM 1226 C CA . ARG A 1 164 ? 9.088 7.675 -17.036 1.00 85.69 164 ARG A CA 1
ATOM 1227 C C . ARG A 1 164 ? 8.552 6.255 -17.190 1.00 85.69 164 ARG A C 1
ATOM 1229 O O . ARG A 1 164 ? 7.411 6.094 -17.600 1.00 85.69 164 ARG A O 1
ATOM 1236 N N . ALA A 1 165 ? 9.325 5.252 -16.769 1.00 83.00 165 ALA A N 1
ATOM 1237 C CA . ALA A 1 165 ? 8.912 3.853 -16.852 1.00 83.00 165 ALA A CA 1
ATOM 1238 C C . ALA A 1 165 ? 7.590 3.597 -16.104 1.00 83.00 165 ALA A C 1
ATOM 1240 O O . ALA A 1 165 ? 6.704 2.921 -16.616 1.00 83.00 165 ALA A O 1
ATOM 1241 N N . ARG A 1 166 ? 7.414 4.197 -14.918 1.00 86.00 166 ARG A N 1
ATOM 1242 C CA . ARG A 1 166 ? 6.144 4.138 -14.177 1.00 86.00 166 ARG A CA 1
ATOM 1243 C C . ARG A 1 166 ? 4.999 4.833 -14.913 1.00 86.00 166 ARG A C 1
ATOM 1245 O O . ARG A 1 166 ? 3.898 4.298 -14.924 1.00 86.00 166 ARG A O 1
ATOM 1252 N N . SER A 1 167 ? 5.248 5.997 -15.513 1.00 89.56 167 SER A N 1
ATOM 1253 C CA . SER A 1 167 ? 4.230 6.754 -16.251 1.00 89.56 167 SER A CA 1
ATOM 1254 C C . SER A 1 167 ? 3.713 5.992 -17.471 1.00 89.56 167 SER A C 1
ATOM 1256 O O . SER A 1 167 ? 2.511 6.000 -17.721 1.00 89.56 167 SER A O 1
ATOM 1258 N N . ASP A 1 168 ? 4.598 5.321 -18.212 1.00 90.56 168 ASP A N 1
ATOM 1259 C CA . ASP A 1 168 ? 4.212 4.527 -19.383 1.00 90.56 168 ASP A CA 1
ATOM 1260 C C . ASP A 1 168 ? 3.315 3.348 -18.975 1.00 90.56 168 ASP A C 1
ATOM 1262 O O . ASP A 1 168 ? 2.317 3.048 -19.631 1.00 90.56 168 ASP A O 1
ATOM 1266 N N . ILE A 1 169 ? 3.628 2.707 -17.845 1.00 92.88 169 ILE A N 1
ATOM 1267 C CA . ILE A 1 169 ? 2.819 1.612 -17.300 1.00 92.88 169 ILE A CA 1
ATOM 1268 C C . ILE A 1 169 ? 1.477 2.120 -16.769 1.00 92.88 169 ILE A C 1
ATOM 1270 O O . ILE A 1 169 ? 0.454 1.488 -17.022 1.00 92.88 169 ILE A O 1
ATOM 1274 N N . ASP A 1 170 ? 1.448 3.273 -16.100 1.00 93.00 170 ASP A N 1
ATOM 1275 C CA . ASP A 1 170 ? 0.203 3.905 -15.647 1.00 93.00 170 ASP A CA 1
ATOM 1276 C C . ASP A 1 170 ? -0.729 4.230 -16.825 1.00 93.00 170 ASP A C 1
ATOM 1278 O O . ASP A 1 170 ? -1.939 4.017 -16.730 1.00 93.00 170 ASP A O 1
ATOM 1282 N N . GLU A 1 171 ? -0.181 4.657 -17.964 1.00 95.62 171 GLU A N 1
ATOM 1283 C CA . GLU A 1 171 ? -0.958 4.873 -19.185 1.00 95.62 171 GLU A CA 1
ATOM 1284 C C . GLU A 1 171 ? -1.538 3.561 -19.738 1.00 95.62 171 GLU A C 1
ATOM 1286 O O . GLU A 1 171 ? -2.717 3.512 -20.090 1.00 95.62 171 GLU A O 1
ATOM 1291 N N . MET A 1 172 ? -0.758 2.476 -19.761 1.00 94.88 172 MET A N 1
ATOM 1292 C CA . MET A 1 172 ? -1.256 1.153 -20.166 1.00 94.88 172 MET A CA 1
ATOM 1293 C C . MET A 1 172 ? -2.347 0.630 -19.221 1.00 94.88 172 MET A C 1
ATOM 1295 O O . MET A 1 172 ? -3.338 0.051 -19.676 1.00 94.88 172 MET A O 1
ATOM 1299 N N . ILE A 1 173 ? -2.206 0.865 -17.912 1.00 95.69 173 ILE A N 1
ATOM 1300 C CA . ILE A 1 173 ? -3.239 0.529 -16.924 1.00 95.69 173 ILE A CA 1
ATOM 1301 C C . ILE A 1 173 ? -4.502 1.348 -17.201 1.00 95.69 173 ILE A C 1
ATOM 1303 O O . ILE A 1 173 ? -5.593 0.781 -17.244 1.00 95.69 173 ILE A O 1
ATOM 1307 N N . ARG A 1 174 ? -4.376 2.656 -17.459 1.00 96.31 174 ARG A N 1
ATOM 1308 C CA . ARG A 1 174 ? -5.518 3.506 -17.820 1.00 96.31 174 ARG A CA 1
ATOM 1309 C C . ARG A 1 174 ? -6.219 3.022 -19.086 1.00 96.31 174 ARG A C 1
ATOM 1311 O O . ARG A 1 174 ? -7.442 2.964 -19.103 1.00 96.31 174 ARG A O 1
ATOM 1318 N N . GLN A 1 175 ? -5.477 2.632 -20.120 1.00 95.69 175 GLN A N 1
ATOM 1319 C CA . GLN A 1 175 ? -6.049 2.096 -21.361 1.00 95.69 175 GLN A CA 1
ATOM 1320 C C . GLN A 1 175 ? -6.768 0.757 -21.153 1.00 95.69 175 GLN A C 1
ATOM 1322 O O . GLN A 1 175 ? -7.803 0.523 -21.771 1.00 95.69 175 GLN A O 1
ATOM 1327 N N . THR A 1 176 ? -6.241 -0.098 -20.272 1.00 94.25 176 THR A N 1
ATOM 1328 C CA . THR A 1 176 ? -6.839 -1.403 -19.943 1.00 94.25 176 THR A CA 1
ATOM 1329 C C . THR A 1 176 ? -8.123 -1.247 -19.128 1.00 94.25 176 THR A C 1
ATOM 1331 O O . THR A 1 176 ? -9.086 -1.974 -19.344 1.00 94.25 176 THR A O 1
ATOM 1334 N N . LEU A 1 177 ? -8.149 -0.301 -18.187 1.00 94.62 177 LEU A N 1
ATOM 1335 C CA . LEU A 1 177 ? -9.266 -0.117 -17.260 1.00 94.62 177 LEU A CA 1
ATOM 1336 C C . LEU A 1 177 ? -10.328 0.872 -17.764 1.00 94.62 177 LEU A C 1
ATOM 1338 O O . LEU A 1 177 ? -11.495 0.762 -17.393 1.00 94.62 177 LEU A O 1
ATOM 1342 N N . GLY A 1 178 ? -9.940 1.842 -18.589 1.00 95.75 178 GLY A N 1
ATOM 1343 C CA . GLY A 1 178 ? -10.728 3.044 -18.854 1.00 95.75 178 GLY A CA 1
ATOM 1344 C C . GLY A 1 178 ? -10.666 4.051 -17.699 1.00 95.75 178 GLY A C 1
ATOM 1345 O O . GLY A 1 178 ? -10.269 3.723 -16.580 1.00 95.75 178 GLY A O 1
ATOM 1346 N N . ASP A 1 179 ? -11.070 5.297 -17.963 1.00 94.38 179 ASP A N 1
ATOM 1347 C CA . ASP A 1 179 ? -10.858 6.425 -17.040 1.00 94.38 179 ASP A CA 1
ATOM 1348 C C . ASP A 1 179 ? -11.534 6.247 -15.668 1.00 94.38 179 ASP A C 1
ATOM 1350 O O . ASP A 1 179 ? -10.942 6.572 -14.639 1.00 94.38 179 ASP A O 1
ATOM 1354 N N . GLU A 1 180 ? -12.751 5.696 -15.629 1.00 94.88 180 GLU A N 1
ATOM 1355 C CA . GLU A 1 180 ? -13.511 5.512 -14.383 1.00 94.88 180 GLU A CA 1
ATOM 1356 C C . GLU A 1 180 ? -12.843 4.490 -13.449 1.00 94.88 180 GLU A C 1
ATOM 1358 O O . GLU A 1 180 ? -12.494 4.802 -12.308 1.00 94.88 180 GLU A O 1
ATOM 1363 N N . ARG A 1 181 ? -12.595 3.275 -13.954 1.00 95.81 181 ARG A N 1
ATOM 1364 C CA . ARG A 1 181 ? -11.915 2.202 -13.212 1.00 95.81 181 ARG A CA 1
ATOM 1365 C C . ARG A 1 181 ? -10.467 2.575 -12.886 1.00 95.81 181 ARG A C 1
ATOM 1367 O O . ARG A 1 181 ? -9.967 2.212 -11.822 1.00 95.81 181 ARG A O 1
ATOM 1374 N N . TYR A 1 182 ? -9.805 3.344 -13.751 1.00 96.19 182 TYR A N 1
ATOM 1375 C CA . TYR A 1 182 ? -8.483 3.895 -13.467 1.00 96.19 182 TYR A CA 1
ATOM 1376 C C . TYR A 1 182 ? -8.502 4.868 -12.280 1.00 96.19 182 TYR A C 1
ATOM 1378 O O . TYR A 1 182 ? -7.620 4.798 -11.425 1.00 96.19 182 TYR A O 1
ATOM 1386 N N . GLY A 1 183 ? -9.525 5.720 -12.163 1.00 94.56 183 GLY A N 1
ATOM 1387 C CA . GLY A 1 183 ? -9.718 6.576 -10.989 1.00 94.56 183 GLY A CA 1
ATOM 1388 C C . GLY A 1 183 ? -9.816 5.773 -9.687 1.00 94.56 183 GLY A C 1
ATOM 1389 O O . GLY A 1 183 ? -9.139 6.097 -8.709 1.00 94.56 183 GLY A O 1
ATOM 1390 N N . ILE A 1 184 ? -10.576 4.671 -9.698 1.00 93.62 184 ILE A N 1
ATOM 1391 C CA . ILE A 1 184 ? -10.684 3.742 -8.559 1.00 93.62 184 ILE A CA 1
ATOM 1392 C C . ILE A 1 184 ? -9.320 3.115 -8.239 1.00 93.62 184 ILE A C 1
ATOM 1394 O O . ILE A 1 184 ? -8.912 3.084 -7.077 1.00 93.62 184 ILE A O 1
ATOM 1398 N N . TYR A 1 185 ? -8.591 2.655 -9.260 1.00 94.88 185 TYR A N 1
ATOM 1399 C CA . TYR A 1 185 ? -7.241 2.115 -9.100 1.00 94.88 185 TYR A CA 1
ATOM 1400 C C . TYR A 1 185 ? -6.285 3.123 -8.450 1.00 94.88 185 TYR A C 1
ATOM 1402 O O . TYR A 1 185 ? -5.597 2.773 -7.490 1.00 94.88 185 TYR A O 1
ATOM 1410 N N . LYS A 1 186 ? -6.252 4.374 -8.922 1.00 93.81 186 LYS A N 1
ATOM 1411 C CA . LYS A 1 186 ? -5.352 5.403 -8.378 1.00 93.81 186 LYS A CA 1
ATOM 1412 C C . LYS A 1 186 ? -5.708 5.792 -6.950 1.00 93.81 186 LYS A C 1
ATOM 1414 O O . LYS A 1 186 ? -4.799 5.957 -6.140 1.00 93.81 186 LYS A O 1
ATOM 1419 N N . ALA A 1 187 ? -6.996 5.882 -6.621 1.00 91.12 187 ALA A N 1
ATOM 1420 C CA . ALA A 1 187 ? -7.434 6.103 -5.246 1.00 91.12 187 ALA A CA 1
ATOM 1421 C C . ALA A 1 187 ? -7.001 4.945 -4.328 1.00 91.12 187 ALA A C 1
ATOM 1423 O O . ALA A 1 187 ? -6.455 5.173 -3.249 1.00 91.12 187 ALA A O 1
ATOM 1424 N N . TYR A 1 188 ? -7.165 3.700 -4.786 1.00 93.31 188 TYR A N 1
ATOM 1425 C CA . TYR A 1 188 ? -6.718 2.526 -4.041 1.00 93.31 188 TYR A CA 1
ATOM 1426 C C . TYR A 1 188 ? -5.198 2.523 -3.841 1.00 93.31 188 TYR A C 1
ATOM 1428 O O . TYR A 1 188 ? -4.729 2.331 -2.720 1.00 93.31 188 TYR A O 1
ATOM 1436 N N . GLU A 1 189 ? -4.429 2.794 -4.899 1.00 90.38 189 GLU A N 1
ATOM 1437 C CA . GLU A 1 189 ? -2.969 2.897 -4.839 1.00 90.38 189 GLU A CA 1
ATOM 1438 C C . GLU A 1 189 ? -2.517 3.969 -3.838 1.00 90.38 189 GLU A C 1
ATOM 1440 O O . GLU A 1 189 ? -1.637 3.702 -3.020 1.00 90.38 189 GLU A O 1
ATOM 1445 N N . ALA A 1 190 ? -3.151 5.144 -3.849 1.00 90.00 190 ALA A N 1
ATOM 1446 C CA . ALA A 1 190 ? -2.848 6.230 -2.919 1.00 90.00 190 ALA A CA 1
ATOM 1447 C C . ALA A 1 190 ? -3.151 5.867 -1.453 1.00 90.00 190 ALA A C 1
ATOM 1449 O O . ALA A 1 190 ? -2.452 6.333 -0.560 1.00 90.00 190 ALA A O 1
ATOM 1450 N N . SER A 1 191 ? -4.144 5.004 -1.207 1.00 92.75 191 SER A N 1
ATOM 1451 C CA . SER A 1 191 ? -4.506 4.524 0.138 1.00 92.75 191 SER A CA 1
ATOM 1452 C C . SER A 1 191 ? -3.629 3.378 0.668 1.00 92.75 191 SER A C 1
ATOM 1454 O O . SER A 1 191 ? -3.828 2.899 1.788 1.00 92.75 191 SER A O 1
ATOM 1456 N N . MET A 1 192 ? -2.673 2.883 -0.130 1.00 89.81 192 MET A N 1
ATOM 1457 C CA . MET A 1 192 ? -1.842 1.734 0.241 1.00 89.81 192 MET A CA 1
ATOM 1458 C C . MET A 1 192 ? -1.108 1.910 1.579 1.00 89.81 192 MET A C 1
ATOM 1460 O O . MET A 1 192 ? -1.065 0.932 2.334 1.00 89.81 192 MET A O 1
ATOM 1464 N N . PRO A 1 193 ? -0.563 3.096 1.920 1.00 89.62 193 PRO A N 1
ATOM 1465 C CA . PRO A 1 193 ? 0.122 3.253 3.192 1.00 89.62 193 PRO A CA 1
ATOM 1466 C C . PRO A 1 193 ? -0.786 3.120 4.413 1.00 89.62 193 PRO A C 1
ATOM 1468 O O . PRO A 1 193 ? -0.415 2.518 5.421 1.00 89.62 193 PRO A O 1
ATOM 1471 N N . GLN A 1 194 ? -2.007 3.639 4.310 1.00 93.06 194 GLN A N 1
ATOM 1472 C CA . GLN A 1 194 ? -3.036 3.518 5.337 1.00 93.06 194 GLN A CA 1
ATOM 1473 C C . GLN A 1 194 ? -3.479 2.056 5.459 1.00 93.06 194 GLN A C 1
ATOM 1475 O O . GLN A 1 194 ? -3.522 1.511 6.560 1.00 93.06 194 GLN A O 1
ATOM 1480 N N . ARG A 1 195 ? -3.699 1.377 4.325 1.00 93.12 195 ARG A N 1
ATOM 1481 C CA . ARG A 1 195 ? -4.028 -0.059 4.284 1.00 93.12 195 ARG A CA 1
ATOM 1482 C C . ARG A 1 195 ? -2.941 -0.926 4.920 1.00 93.12 195 ARG A C 1
ATOM 1484 O O . ARG A 1 195 ? -3.274 -1.879 5.617 1.00 93.12 195 ARG A O 1
ATOM 1491 N N . SER A 1 196 ? -1.662 -0.585 4.741 1.00 90.88 196 SER A N 1
ATOM 1492 C CA . SER A 1 196 ? -0.541 -1.259 5.416 1.00 90.88 196 SER A CA 1
ATOM 1493 C C . SER A 1 196 ? -0.651 -1.142 6.940 1.00 90.88 196 SER A C 1
ATOM 1495 O O . SER A 1 196 ? -0.595 -2.152 7.644 1.00 90.88 196 SER A O 1
ATOM 1497 N N . THR A 1 197 ? -0.879 0.069 7.457 1.00 92.69 197 THR A N 1
ATOM 1498 C CA . THR A 1 197 ? -1.054 0.305 8.898 1.00 92.69 197 THR A CA 1
ATOM 1499 C C . THR A 1 197 ? -2.262 -0.459 9.452 1.00 92.69 197 THR A C 1
ATOM 1501 O O . THR A 1 197 ? -2.158 -1.124 10.484 1.00 92.69 197 THR A O 1
ATOM 1504 N N . VAL A 1 198 ? -3.396 -0.446 8.745 1.00 95.06 198 VAL A N 1
ATOM 1505 C CA . VAL A 1 198 ? -4.598 -1.188 9.158 1.00 95.06 198 VAL A CA 1
ATOM 1506 C C . VAL A 1 198 ? -4.376 -2.702 9.111 1.00 95.06 198 VAL A C 1
ATOM 1508 O O . VAL A 1 198 ? -4.783 -3.399 10.038 1.00 95.06 198 VAL A O 1
ATOM 1511 N N . ALA A 1 199 ? -3.667 -3.226 8.110 1.00 92.88 199 ALA A N 1
ATOM 1512 C CA . ALA A 1 199 ? -3.325 -4.647 8.042 1.00 92.88 199 ALA A CA 1
ATOM 1513 C C . ALA A 1 199 ? -2.433 -5.086 9.220 1.00 92.88 199 ALA A C 1
ATOM 1515 O O . ALA A 1 199 ? -2.636 -6.161 9.788 1.00 92.88 199 ALA A O 1
ATOM 1516 N N . GLN A 1 200 ? -1.483 -4.245 9.645 1.00 93.00 200 GLN A N 1
ATOM 1517 C CA . GLN A 1 200 ? -0.678 -4.504 10.846 1.00 93.00 200 GLN A CA 1
ATOM 1518 C C . GLN A 1 200 ? -1.545 -4.541 12.111 1.00 93.00 200 GLN A C 1
ATOM 1520 O O . GLN A 1 200 ? -1.366 -5.420 12.958 1.00 93.00 200 GLN A O 1
ATOM 1525 N N . LEU A 1 201 ? -2.517 -3.631 12.225 1.00 95.56 201 LEU A N 1
ATOM 1526 C CA . LEU A 1 201 ? -3.486 -3.637 13.320 1.00 95.56 201 LEU A CA 1
ATOM 1527 C C . LEU A 1 201 ? -4.346 -4.913 13.307 1.00 95.56 201 LEU A C 1
ATOM 1529 O O . LEU A 1 201 ? -4.484 -5.564 14.343 1.00 95.56 201 LEU A O 1
ATOM 1533 N N . GLN A 1 202 ? -4.872 -5.309 12.143 1.00 95.06 202 GLN A N 1
ATOM 1534 C CA . GLN A 1 202 ? -5.635 -6.552 11.972 1.00 95.06 202 GLN A CA 1
ATOM 1535 C C . GLN A 1 202 ? -4.829 -7.769 12.423 1.00 95.06 202 GLN A C 1
ATOM 1537 O O . GLN A 1 202 ? -5.331 -8.592 13.189 1.00 95.06 202 GLN A O 1
ATOM 1542 N N . GLN A 1 203 ? -3.563 -7.858 12.007 1.00 94.12 203 GLN A N 1
ATOM 1543 C CA . GLN A 1 203 ? -2.682 -8.957 12.385 1.00 94.12 203 GLN A CA 1
ATOM 1544 C C . GLN A 1 203 ? -2.478 -9.028 13.904 1.00 94.12 203 GLN A C 1
ATOM 1546 O O . GLN A 1 203 ? -2.525 -10.119 14.472 1.00 94.12 203 GLN A O 1
ATOM 1551 N N . ARG A 1 204 ? -2.301 -7.887 14.583 1.00 94.12 204 ARG A N 1
ATOM 1552 C CA . ARG A 1 204 ? -2.172 -7.834 16.053 1.00 94.12 204 ARG A CA 1
ATOM 1553 C C . ARG A 1 204 ? -3.443 -8.293 16.758 1.00 94.12 204 ARG A C 1
ATOM 1555 O O . ARG A 1 204 ? -3.374 -9.055 17.717 1.00 94.12 204 ARG A O 1
ATOM 1562 N N . LEU A 1 205 ? -4.594 -7.841 16.271 1.00 96.06 205 LEU A N 1
ATOM 1563 C CA . LEU A 1 205 ? -5.892 -8.141 16.871 1.00 96.06 205 LEU A CA 1
ATOM 1564 C C . LEU A 1 205 ? -6.398 -9.553 16.549 1.00 96.06 205 LEU A C 1
ATOM 1566 O O . LEU A 1 205 ? -7.273 -10.048 17.257 1.00 96.06 205 LEU A O 1
ATOM 1570 N N . SER A 1 206 ? -5.834 -10.221 15.537 1.00 94.75 206 SER A N 1
ATOM 1571 C CA . SER A 1 206 ? -6.254 -11.560 15.093 1.00 94.75 206 SER A CA 1
ATOM 1572 C C . SER A 1 206 ? -6.160 -12.649 16.173 1.00 94.75 206 SER A C 1
ATOM 1574 O O . SER A 1 206 ? -6.914 -13.617 16.123 1.00 94.75 206 SER A O 1
ATOM 1576 N N . TYR A 1 207 ? -5.283 -12.478 17.169 1.00 91.75 207 TYR A N 1
ATOM 1577 C CA . TYR A 1 207 ? -5.098 -13.408 18.294 1.00 91.75 207 TYR A CA 1
ATOM 1578 C C . TYR A 1 207 ? -5.873 -13.004 19.557 1.00 91.75 207 TYR A C 1
ATOM 1580 O O . TYR A 1 207 ? -5.619 -13.533 20.638 1.00 91.75 207 TYR A O 1
ATOM 1588 N N . THR A 1 208 ? -6.772 -12.028 19.446 1.00 92.94 208 THR A N 1
ATOM 1589 C CA . THR A 1 208 ? -7.540 -11.488 20.572 1.00 92.94 208 THR A CA 1
ATOM 1590 C C . THR A 1 208 ? -9.024 -11.795 20.412 1.00 92.94 208 THR A C 1
ATOM 1592 O O . THR A 1 208 ? -9.495 -12.073 19.312 1.00 92.94 208 THR A O 1
ATOM 1595 N N . ASP A 1 209 ? -9.789 -11.648 21.493 1.00 92.06 209 ASP A N 1
ATOM 1596 C CA . ASP A 1 209 ? -11.256 -11.751 21.455 1.00 92.06 209 ASP A CA 1
ATOM 1597 C C . ASP A 1 209 ? -11.936 -10.524 20.810 1.00 92.06 209 ASP A C 1
ATOM 1599 O O . ASP A 1 209 ? -13.158 -10.389 20.855 1.00 92.06 209 ASP A O 1
ATOM 1603 N N . SER A 1 210 ? -11.160 -9.584 20.261 1.00 93.00 210 SER A N 1
ATOM 1604 C CA . SER A 1 210 ? -11.649 -8.343 19.650 1.00 93.00 210 SER A CA 1
ATOM 1605 C C . SER A 1 210 ? -10.980 -8.109 18.285 1.00 93.00 210 SER A C 1
ATOM 1607 O O . SER A 1 210 ? -10.288 -7.102 18.103 1.00 93.00 210 SER A O 1
ATOM 1609 N N . PRO A 1 211 ? -11.133 -9.044 17.322 1.00 95.31 211 PRO A N 1
ATOM 1610 C CA . PRO A 1 211 ? -10.571 -8.887 15.986 1.00 95.31 211 PRO A CA 1
ATOM 1611 C C . PRO A 1 211 ? -11.173 -7.665 15.288 1.00 95.31 211 PRO A C 1
ATOM 1613 O O . PRO A 1 211 ? -12.315 -7.287 15.542 1.00 95.31 211 PRO A O 1
ATOM 1616 N N . LEU A 1 212 ? -10.407 -7.044 14.393 1.00 95.50 212 LEU A N 1
ATOM 1617 C CA . LEU A 1 212 ? -10.910 -5.928 13.598 1.00 95.50 212 LEU A CA 1
ATOM 1618 C C . LEU A 1 212 ? -11.797 -6.455 12.466 1.00 95.50 212 LEU A C 1
ATOM 1620 O O . LEU A 1 212 ? -11.320 -7.167 11.578 1.00 95.50 212 LEU A O 1
ATOM 1624 N N . GLU A 1 213 ? -13.081 -6.104 12.488 1.00 94.06 213 GLU A N 1
ATOM 1625 C CA . GLU A 1 213 ? -14.017 -6.550 11.460 1.00 94.06 213 GLU A CA 1
ATOM 1626 C C . GLU A 1 213 ? -13.699 -5.919 10.092 1.00 94.06 213 GLU A C 1
ATOM 1628 O O . GLU A 1 213 ? -13.240 -4.775 10.031 1.00 94.06 213 GLU A O 1
ATOM 1633 N N . PRO A 1 214 ? -14.013 -6.590 8.965 1.00 91.25 214 PRO A N 1
ATOM 1634 C CA . PRO A 1 214 ? -13.728 -6.054 7.632 1.00 91.25 214 PRO A CA 1
ATOM 1635 C C . PRO A 1 214 ? -14.311 -4.656 7.379 1.00 91.25 214 PRO A C 1
ATOM 1637 O O . PRO A 1 214 ? -13.667 -3.823 6.751 1.00 91.25 214 PRO A O 1
ATOM 1640 N N . ARG A 1 215 ? -15.514 -4.369 7.900 1.00 91.75 215 ARG A N 1
ATOM 1641 C CA . ARG A 1 215 ? -16.139 -3.042 7.770 1.00 91.75 215 ARG A CA 1
ATOM 1642 C C . ARG A 1 215 ? -15.428 -1.975 8.599 1.00 91.75 215 ARG A C 1
ATOM 1644 O O . ARG A 1 215 ? -15.302 -0.849 8.135 1.00 91.75 215 ARG A O 1
ATOM 1651 N N . GLN A 1 216 ? -14.960 -2.326 9.798 1.00 95.25 216 GLN A N 1
ATOM 1652 C CA . GLN A 1 216 ? -14.180 -1.416 10.640 1.00 95.25 216 GLN A CA 1
ATOM 1653 C C . GLN A 1 216 ? -12.823 -1.113 10.002 1.00 95.25 216 GLN A C 1
ATOM 1655 O O . GLN A 1 216 ? -12.374 0.026 10.041 1.00 95.25 216 GLN A O 1
ATOM 1660 N N . ALA A 1 217 ? -12.193 -2.117 9.384 1.00 95.00 217 ALA A N 1
ATOM 1661 C CA . ALA A 1 217 ? -10.928 -1.956 8.681 1.00 95.00 217 ALA A CA 1
ATOM 1662 C C . ALA A 1 217 ? -11.041 -0.966 7.511 1.00 95.00 217 ALA A C 1
ATOM 1664 O O . ALA A 1 217 ? -10.256 -0.026 7.449 1.00 95.00 217 ALA A O 1
ATOM 1665 N N . GLU A 1 218 ? -12.036 -1.123 6.630 1.00 92.94 218 GLU A N 1
ATOM 1666 C CA . GLU A 1 218 ? -12.247 -0.174 5.523 1.00 92.94 218 GLU A CA 1
ATOM 1667 C C . GLU A 1 218 ? -12.606 1.229 6.033 1.00 92.94 218 GLU A C 1
ATOM 1669 O O . GLU A 1 218 ? -12.003 2.201 5.591 1.00 92.94 218 GLU A O 1
ATOM 1674 N N . ALA A 1 219 ? -13.492 1.347 7.030 1.00 94.69 219 ALA A N 1
ATOM 1675 C CA . ALA A 1 219 ? -13.833 2.646 7.617 1.00 94.69 219 ALA A CA 1
ATOM 1676 C C . ALA A 1 219 ? -12.618 3.348 8.250 1.00 94.69 219 ALA A C 1
ATOM 1678 O O . ALA A 1 219 ? -12.497 4.570 8.178 1.00 94.69 219 ALA A O 1
ATOM 1679 N N . LEU A 1 220 ? -11.701 2.585 8.855 1.00 95.88 220 LEU A N 1
ATOM 1680 C CA . LEU A 1 220 ? -10.453 3.121 9.390 1.00 95.88 220 LEU A CA 1
ATOM 1681 C C . LEU A 1 220 ? -9.507 3.576 8.270 1.00 95.88 220 LEU A C 1
ATOM 1683 O O . LEU A 1 220 ? -8.893 4.630 8.402 1.00 95.88 220 LEU A O 1
ATOM 1687 N N . VAL A 1 221 ? -9.403 2.825 7.167 1.00 94.62 221 VAL A N 1
ATOM 1688 C CA . VAL A 1 221 ? -8.622 3.244 5.990 1.00 94.62 221 VAL A CA 1
ATOM 1689 C C . VAL A 1 221 ? -9.164 4.553 5.422 1.00 94.62 221 VAL A C 1
ATOM 1691 O O . VAL A 1 221 ? -8.380 5.477 5.222 1.00 94.62 221 VAL A O 1
ATOM 1694 N N . ASP A 1 222 ? -10.475 4.650 5.202 1.00 92.94 222 ASP A N 1
ATOM 1695 C CA . ASP A 1 222 ? -11.111 5.842 4.630 1.00 92.94 222 ASP A CA 1
ATOM 1696 C C . ASP A 1 222 ? -10.877 7.078 5.510 1.00 92.94 222 ASP A C 1
ATOM 1698 O O . ASP A 1 222 ? -10.451 8.121 5.015 1.00 92.94 222 ASP A O 1
ATOM 1702 N N . LEU A 1 223 ? -11.036 6.932 6.829 1.00 94.38 223 LEU A N 1
ATOM 1703 C CA . LEU A 1 223 ? -10.729 7.976 7.810 1.00 94.38 223 LEU A CA 1
ATOM 1704 C C . LEU A 1 223 ? -9.255 8.393 7.749 1.00 94.38 223 LEU A C 1
ATOM 1706 O O . LEU A 1 223 ? -8.939 9.582 7.729 1.00 94.38 223 LEU A O 1
ATOM 1710 N N . MET A 1 224 ? -8.329 7.431 7.709 1.00 93.12 224 MET A N 1
ATOM 1711 C CA . MET A 1 224 ? -6.903 7.743 7.614 1.00 93.12 224 MET A CA 1
ATOM 1712 C C . MET A 1 224 ? -6.566 8.460 6.302 1.00 93.12 224 MET A C 1
ATOM 1714 O O . MET A 1 224 ? -5.701 9.335 6.303 1.00 93.12 224 MET A O 1
ATOM 1718 N N . VAL A 1 225 ? -7.219 8.105 5.192 1.00 91.94 225 VAL A N 1
ATOM 1719 C CA . VAL A 1 225 ? -7.064 8.782 3.895 1.00 91.94 225 VAL A CA 1
ATOM 1720 C C . VAL A 1 225 ? -7.594 10.213 3.968 1.00 91.94 225 VAL A C 1
ATOM 1722 O O . VAL A 1 225 ? -6.892 11.121 3.533 1.00 91.94 225 VAL A O 1
ATOM 1725 N N . GLU A 1 226 ? -8.769 10.427 4.562 1.00 90.50 226 GLU A N 1
ATOM 1726 C CA . GLU A 1 226 ? -9.373 11.752 4.759 1.00 90.50 226 GLU A CA 1
ATOM 1727 C C . GLU A 1 226 ? -8.435 12.678 5.550 1.00 90.50 226 GLU A C 1
ATOM 1729 O O . GLU A 1 226 ? -8.044 13.736 5.057 1.00 90.50 226 GLU A O 1
ATOM 1734 N N . VAL A 1 227 ? -7.946 12.220 6.707 1.00 88.50 227 VAL A N 1
ATOM 1735 C CA . VAL A 1 227 ? -7.029 12.999 7.559 1.00 88.50 227 VAL A CA 1
ATOM 1736 C C . VAL A 1 227 ? -5.664 13.226 6.893 1.00 88.50 227 VAL A C 1
ATOM 1738 O O . VAL A 1 227 ? -5.050 14.281 7.070 1.00 88.50 227 VAL A O 1
ATOM 1741 N N . SER A 1 228 ? -5.165 12.257 6.117 1.00 82.19 228 SER A N 1
ATOM 1742 C CA . SER A 1 228 ? -3.894 12.398 5.381 1.00 82.19 228 SER A CA 1
ATOM 1743 C C . SER A 1 228 ? -4.018 13.343 4.180 1.00 82.19 228 SER A C 1
ATOM 1745 O O . SER A 1 228 ? -3.047 13.997 3.812 1.00 82.19 228 SER A O 1
ATOM 1747 N N . GLY A 1 229 ? -5.196 13.418 3.553 1.00 69.06 229 GLY A N 1
ATOM 1748 C CA . GLY A 1 229 ? -5.477 14.336 2.448 1.00 69.06 229 GLY A CA 1
ATOM 1749 C C . GLY A 1 229 ? -5.523 15.799 2.891 1.00 69.06 229 GLY A C 1
ATOM 1750 O O . GLY A 1 229 ? -5.112 16.678 2.137 1.00 69.06 229 GLY A O 1
ATOM 1751 N N . GLU A 1 230 ? -5.956 16.056 4.127 1.00 58.50 230 GLU A N 1
ATOM 1752 C CA . GLU A 1 230 ? -5.903 17.384 4.752 1.00 58.50 230 GLU A CA 1
ATOM 1753 C C . GLU A 1 230 ? -4.492 17.744 5.244 1.00 58.50 230 GLU A C 1
ATOM 1755 O O . GLU A 1 230 ? -4.091 18.908 5.206 1.00 58.50 230 GLU A O 1
ATOM 1760 N N . ASN A 1 231 ? -3.706 16.739 5.641 1.00 50.88 231 ASN A N 1
ATOM 1761 C CA . ASN A 1 231 ? -2.332 16.885 6.112 1.00 50.88 231 ASN A CA 1
ATOM 1762 C C . ASN A 1 231 ? -1.349 16.312 5.087 1.00 50.88 231 ASN A C 1
ATOM 1764 O O . ASN A 1 231 ? -0.760 15.254 5.305 1.00 50.88 231 ASN A O 1
ATOM 1768 N N . THR A 1 232 ? -1.146 16.999 3.958 1.00 36.72 232 THR A N 1
ATOM 1769 C CA . THR A 1 232 ? -0.170 16.582 2.939 1.00 36.72 232 THR A CA 1
ATOM 1770 C C . THR A 1 232 ? 1.269 16.709 3.458 1.00 36.72 232 THR A C 1
ATOM 1772 O O . THR A 1 232 ? 1.994 17.646 3.123 1.00 36.72 232 THR A O 1
ATOM 1775 N N . VAL A 1 233 ? 1.706 15.756 4.276 1.00 37.25 233 VAL A N 1
ATOM 1776 C CA . VAL A 1 233 ? 3.117 15.459 4.511 1.00 37.25 233 VAL A CA 1
ATOM 1777 C C . VAL A 1 233 ? 3.458 14.329 3.552 1.00 37.25 233 VAL A C 1
ATOM 1779 O O . VAL A 1 233 ? 3.021 13.198 3.745 1.00 37.25 233 VAL A O 1
ATOM 1782 N N . SER A 1 234 ? 4.180 14.654 2.477 1.00 36.91 234 SER A N 1
ATOM 1783 C CA . SER A 1 234 ? 4.585 13.710 1.431 1.00 36.91 234 SER A CA 1
ATOM 1784 C C . SER A 1 234 ? 5.077 12.388 2.024 1.00 36.91 234 SER A C 1
ATOM 1786 O O . SER A 1 234 ? 6.119 12.354 2.686 1.00 36.91 234 SER A O 1
ATOM 1788 N N . SER A 1 235 ? 4.348 11.300 1.767 1.00 36.06 235 SER A N 1
ATOM 1789 C CA . SER A 1 235 ? 4.813 9.939 2.033 1.00 36.06 235 SER A CA 1
ATOM 1790 C C . SER A 1 235 ? 6.119 9.726 1.266 1.00 36.06 235 SER A C 1
ATOM 1792 O O . SER A 1 235 ? 6.152 9.771 0.036 1.00 36.06 235 SER A O 1
ATOM 1794 N N . ARG A 1 236 ? 7.228 9.610 2.002 1.00 38.38 236 ARG A N 1
ATOM 1795 C CA . ARG A 1 236 ? 8.567 9.420 1.436 1.00 38.38 236 ARG A CA 1
ATOM 1796 C C . ARG A 1 236 ? 8.770 7.941 1.107 1.00 38.38 236 ARG A C 1
ATOM 1798 O O . ARG A 1 236 ? 8.521 7.118 1.989 1.00 38.38 236 ARG A O 1
ATOM 1805 N N . PRO A 1 237 ? 9.271 7.597 -0.091 1.00 35.34 237 PRO A N 1
ATOM 1806 C CA . PRO A 1 237 ? 9.439 6.206 -0.469 1.00 35.34 237 PRO A CA 1
ATOM 1807 C C . PRO A 1 237 ? 10.434 5.470 0.435 1.00 35.34 237 PRO A C 1
ATOM 1809 O O . PRO A 1 237 ? 11.591 5.866 0.562 1.00 35.34 237 PRO A O 1
ATOM 1812 N N . GLY A 1 238 ? 9.991 4.395 1.084 1.00 37.50 238 GLY A N 1
ATOM 1813 C CA . GLY A 1 238 ? 10.793 3.644 2.051 1.00 37.50 238 GLY A CA 1
ATOM 1814 C C . GLY A 1 238 ? 11.696 2.608 1.381 1.00 37.50 238 GLY A C 1
ATOM 1815 O O . GLY A 1 238 ? 11.252 1.506 1.068 1.00 37.50 238 GLY A O 1
ATOM 1816 N N . VAL A 1 239 ? 12.983 2.914 1.200 1.00 36.09 239 VAL A N 1
ATOM 1817 C CA . VAL A 1 239 ? 14.002 1.891 0.903 1.00 36.09 239 VAL A CA 1
ATOM 1818 C C . VAL A 1 239 ? 14.576 1.391 2.228 1.00 36.09 239 VAL A C 1
ATOM 1820 O O . VAL A 1 239 ? 15.350 2.095 2.874 1.00 36.09 239 VAL A O 1
ATOM 1823 N N . SER A 1 240 ? 14.210 0.178 2.648 1.00 33.31 240 SER A N 1
ATOM 1824 C CA . SER A 1 240 ? 14.893 -0.505 3.749 1.00 33.31 240 SER A CA 1
ATOM 1825 C C . SER A 1 240 ? 16.162 -1.172 3.228 1.00 33.31 240 SER A C 1
ATOM 1827 O O . SER A 1 240 ? 16.099 -2.054 2.375 1.00 33.31 240 SER A O 1
ATOM 1829 N N . VAL A 1 241 ? 17.315 -0.770 3.760 1.00 36.12 241 VAL A N 1
ATOM 1830 C CA . VAL A 1 241 ? 18.578 -1.493 3.588 1.00 36.12 241 VAL A CA 1
ATOM 1831 C C . VAL A 1 241 ? 18.788 -2.322 4.850 1.00 36.12 241 VAL A C 1
ATOM 1833 O O . VAL A 1 241 ? 19.005 -1.764 5.923 1.00 36.12 241 VAL A O 1
ATOM 1836 N N . ILE A 1 242 ? 18.697 -3.648 4.742 1.00 36.12 242 ILE A N 1
ATOM 1837 C CA . ILE A 1 242 ? 19.111 -4.537 5.831 1.00 36.12 242 ILE A CA 1
ATOM 1838 C C . ILE A 1 242 ? 20.641 -4.578 5.802 1.00 36.12 242 ILE A C 1
ATOM 1840 O O . ILE A 1 242 ? 21.235 -5.086 4.852 1.00 36.12 242 ILE A O 1
ATOM 1844 N N . VAL A 1 243 ? 21.274 -4.003 6.823 1.00 35.97 243 VAL A N 1
ATOM 1845 C CA . VAL A 1 243 ? 22.717 -4.124 7.056 1.00 35.97 243 VAL A CA 1
ATOM 1846 C C . VAL A 1 243 ? 22.917 -5.236 8.080 1.00 35.97 243 VAL A C 1
ATOM 1848 O O . VAL A 1 243 ? 22.468 -5.113 9.219 1.00 35.97 243 VAL A O 1
ATOM 1851 N N . ASP A 1 244 ? 23.555 -6.333 7.673 1.00 34.94 244 ASP A N 1
ATOM 1852 C CA . ASP A 1 244 ? 24.010 -7.370 8.601 1.00 34.94 244 ASP A CA 1
ATOM 1853 C C . ASP A 1 244 ? 25.177 -6.801 9.437 1.00 34.94 244 ASP A C 1
ATOM 1855 O O . ASP A 1 244 ? 26.162 -6.336 8.862 1.00 34.94 244 ASP A O 1
ATOM 1859 N N . PRO A 1 245 ? 25.110 -6.792 10.781 1.00 37.62 245 PRO A N 1
ATOM 1860 C CA . PRO A 1 245 ? 26.165 -6.220 11.619 1.00 37.62 245 PRO A CA 1
ATOM 1861 C C . PRO A 1 245 ? 27.483 -7.018 11.601 1.00 37.62 245 PRO A C 1
ATOM 1863 O O . PRO A 1 245 ? 28.465 -6.561 12.188 1.00 37.62 245 PRO A O 1
ATOM 1866 N N . SER A 1 246 ? 27.527 -8.192 10.960 1.00 43.75 246 SER A N 1
ATOM 1867 C CA . SER A 1 246 ? 28.717 -9.049 10.890 1.00 43.75 246 SER A CA 1
ATOM 1868 C C . SER A 1 246 ? 29.460 -9.026 9.547 1.00 43.75 246 SER A C 1
ATOM 1870 O O . SER A 1 246 ? 30.644 -9.362 9.519 1.00 43.75 246 SER A O 1
ATOM 1872 N N . ASP A 1 247 ? 28.835 -8.527 8.477 1.00 44.28 247 ASP A N 1
ATOM 1873 C CA . ASP A 1 247 ? 29.441 -8.361 7.153 1.00 44.28 247 ASP A CA 1
ATOM 1874 C C . ASP A 1 247 ? 29.220 -6.912 6.674 1.00 44.28 247 ASP A C 1
ATOM 1876 O O . ASP A 1 247 ? 28.092 -6.467 6.492 1.00 44.28 247 ASP A O 1
ATOM 1880 N N . GLN A 1 248 ? 30.297 -6.155 6.421 1.00 40.38 248 GLN A N 1
ATOM 1881 C CA . GLN A 1 248 ? 30.266 -4.763 5.912 1.00 40.38 248 GLN A CA 1
ATOM 1882 C C . GLN A 1 248 ? 29.706 -4.624 4.477 1.00 40.38 248 GLN A C 1
ATOM 1884 O O . GLN A 1 248 ? 30.017 -3.669 3.766 1.00 40.38 248 GLN A O 1
ATOM 1889 N N . GLN A 1 249 ? 28.896 -5.571 4.013 1.00 39.94 249 GLN A N 1
ATOM 1890 C CA . GLN A 1 249 ? 28.268 -5.540 2.704 1.00 39.94 249 GLN A CA 1
ATOM 1891 C C . GLN A 1 249 ? 26.754 -5.482 2.863 1.00 39.94 249 GLN A C 1
ATOM 1893 O O . GLN A 1 249 ? 26.072 -6.482 3.074 1.00 39.94 249 GLN A O 1
ATOM 1898 N N . ALA A 1 250 ? 26.230 -4.267 2.728 1.00 38.09 250 ALA A N 1
ATOM 1899 C CA . ALA A 1 250 ? 24.813 -4.030 2.540 1.00 38.09 250 ALA A CA 1
ATOM 1900 C C . ALA A 1 250 ? 24.399 -4.627 1.191 1.00 38.09 250 ALA A C 1
ATOM 1902 O O . ALA A 1 250 ? 24.674 -4.048 0.139 1.00 38.09 250 ALA A O 1
ATOM 1903 N N . VAL A 1 251 ? 23.740 -5.784 1.205 1.00 37.47 251 VAL A N 1
ATOM 1904 C CA . VAL A 1 251 ? 22.951 -6.217 0.052 1.00 37.47 251 VAL A CA 1
ATOM 1905 C C . VAL A 1 251 ? 21.648 -5.424 0.125 1.00 37.47 251 VAL A C 1
ATOM 1907 O O . VAL A 1 251 ? 20.869 -5.636 1.056 1.00 37.47 251 VAL A O 1
ATOM 1910 N N . PRO A 1 252 ? 21.380 -4.486 -0.802 1.00 36.44 252 PRO A N 1
ATOM 1911 C CA . PRO A 1 252 ? 20.102 -3.803 -0.833 1.00 36.44 252 PRO A CA 1
ATOM 1912 C C . PRO A 1 252 ? 19.067 -4.802 -1.344 1.00 36.44 252 PRO A C 1
ATOM 1914 O O . PRO A 1 252 ? 18.803 -4.888 -2.541 1.00 36.44 252 PRO A O 1
ATOM 1917 N N . ILE A 1 253 ? 18.484 -5.586 -0.440 1.00 37.44 253 ILE A N 1
ATOM 1918 C CA . ILE A 1 253 ? 17.205 -6.218 -0.723 1.00 37.44 253 ILE A CA 1
ATOM 1919 C C . ILE A 1 253 ? 16.200 -5.073 -0.682 1.00 37.44 253 ILE A C 1
ATOM 1921 O O . ILE A 1 253 ? 15.763 -4.655 0.388 1.00 37.44 253 ILE A O 1
ATOM 1925 N N . VAL A 1 254 ? 15.873 -4.529 -1.857 1.00 39.88 254 VAL A N 1
ATOM 1926 C CA . VAL A 1 254 ? 14.766 -3.582 -2.047 1.00 39.88 254 VAL A CA 1
ATOM 1927 C C . VAL A 1 254 ? 13.464 -4.369 -1.907 1.00 39.88 254 VAL A C 1
ATOM 1929 O O . VAL A 1 254 ? 12.696 -4.558 -2.845 1.00 39.88 254 VAL A O 1
ATOM 1932 N N . GLN A 1 255 ? 13.231 -4.904 -0.716 1.00 35.81 255 GLN A N 1
ATOM 1933 C CA . GLN A 1 255 ? 11.896 -5.248 -0.291 1.00 35.81 255 GLN A CA 1
ATOM 1934 C C . GLN A 1 255 ? 11.285 -3.895 0.027 1.00 35.81 255 GLN A C 1
ATOM 1936 O O . GLN A 1 255 ? 11.748 -3.228 0.947 1.00 35.81 255 GLN A O 1
ATOM 1941 N N . GLY A 1 256 ? 10.361 -3.426 -0.816 1.00 41.06 256 GLY A N 1
ATOM 1942 C CA . GLY A 1 256 ? 9.648 -2.182 -0.551 1.00 41.06 256 GLY A CA 1
ATOM 1943 C C . GLY A 1 256 ? 9.043 -2.308 0.836 1.00 41.06 256 GLY A C 1
ATOM 1944 O O . GLY A 1 256 ? 8.082 -3.060 1.008 1.00 41.06 256 GLY A O 1
ATOM 1945 N N . ALA A 1 257 ? 9.672 -1.668 1.825 1.00 41.97 257 ALA A N 1
ATOM 1946 C CA . ALA A 1 257 ? 9.140 -1.610 3.167 1.00 41.97 257 ALA A CA 1
ATOM 1947 C C . ALA A 1 257 ? 7.741 -1.051 2.979 1.00 41.97 257 ALA A C 1
ATOM 1949 O O . ALA A 1 257 ? 7.589 -0.012 2.338 1.00 41.97 257 ALA A O 1
ATOM 1950 N N . ALA A 1 258 ? 6.728 -1.811 3.391 1.00 49.72 258 ALA A N 1
ATOM 1951 C CA . ALA A 1 258 ? 5.353 -1.392 3.222 1.00 49.72 258 ALA A CA 1
ATOM 1952 C C . ALA A 1 258 ? 5.224 -0.049 3.938 1.00 49.72 258 ALA A C 1
ATOM 1954 O O . ALA A 1 258 ? 5.235 -0.015 5.165 1.00 49.72 258 ALA A O 1
ATOM 1955 N N . GLU A 1 259 ? 5.211 1.039 3.165 1.00 64.00 259 GLU A N 1
ATOM 1956 C CA . GLU A 1 259 ? 5.153 2.401 3.674 1.00 64.00 259 GLU A CA 1
ATOM 1957 C C . GLU A 1 259 ? 3.935 2.452 4.581 1.00 64.00 259 GLU A C 1
ATOM 1959 O O . GLU A 1 259 ? 2.822 2.264 4.119 1.00 64.00 259 GLU A O 1
ATOM 1964 N N . SER A 1 260 ? 4.129 2.539 5.888 1.00 75.12 260 SER A N 1
ATOM 1965 C CA . SER A 1 260 ? 3.026 2.646 6.833 1.00 75.12 260 SER A CA 1
ATOM 1966 C C . SER A 1 260 ? 2.731 4.122 7.013 1.00 75.12 260 SER A C 1
ATOM 1968 O O . SER A 1 260 ? 3.647 4.894 7.309 1.00 75.12 260 SER A O 1
ATOM 1970 N N . SER A 1 261 ? 1.471 4.521 6.847 1.00 82.62 261 SER A N 1
ATOM 1971 C CA . SER A 1 261 ? 1.082 5.893 7.173 1.00 82.62 261 SER A CA 1
ATOM 1972 C C . SER A 1 261 ? 1.244 6.120 8.683 1.00 82.62 261 SER A C 1
ATOM 1974 O O . SER A 1 261 ? 0.819 5.244 9.454 1.00 82.62 261 SER A O 1
ATOM 1976 N N . PRO A 1 262 ? 1.848 7.241 9.126 1.00 84.94 262 PRO A N 1
ATOM 1977 C CA . PRO A 1 262 ? 1.927 7.563 10.544 1.00 84.94 262 PRO A CA 1
ATOM 1978 C C . PRO A 1 262 ? 0.521 7.704 11.130 1.00 84.94 262 PRO A C 1
ATOM 1980 O O . PRO A 1 262 ? -0.399 8.192 10.475 1.00 84.94 262 PRO A O 1
ATOM 1983 N N . VAL A 1 263 ? 0.361 7.281 12.381 1.00 87.50 263 VAL A N 1
ATOM 1984 C CA . VAL A 1 263 ? -0.891 7.446 13.124 1.00 87.50 263 VAL A CA 1
ATOM 1985 C C . VAL A 1 263 ? -0.818 8.771 13.875 1.00 87.50 263 VAL A C 1
ATOM 1987 O O . VAL A 1 263 ? -0.001 8.918 14.784 1.00 87.50 263 VAL A O 1
ATOM 1990 N N . THR A 1 264 ? -1.636 9.747 13.481 1.00 89.12 264 THR A N 1
ATOM 1991 C CA . THR A 1 264 ? -1.652 11.073 14.119 1.00 89.12 264 THR A CA 1
ATOM 1992 C C . THR A 1 264 ? -2.631 11.121 15.301 1.00 89.12 264 THR A C 1
ATOM 1994 O O . THR A 1 264 ? -3.543 10.291 15.379 1.00 89.12 264 THR A O 1
ATOM 1997 N N . PRO A 1 265 ? -2.488 12.081 16.235 1.00 88.50 265 PRO A N 1
ATOM 1998 C CA . PRO A 1 265 ? -3.448 12.268 17.324 1.00 88.50 265 PRO A CA 1
ATOM 1999 C C . PRO A 1 265 ? -4.888 12.478 16.834 1.00 88.50 265 PRO A C 1
ATOM 2001 O O . PRO A 1 265 ? -5.819 11.927 17.417 1.00 88.50 265 PRO A O 1
ATOM 2004 N N . GLU A 1 266 ? -5.066 13.206 15.730 1.00 90.62 266 GLU A N 1
ATOM 2005 C CA . GLU A 1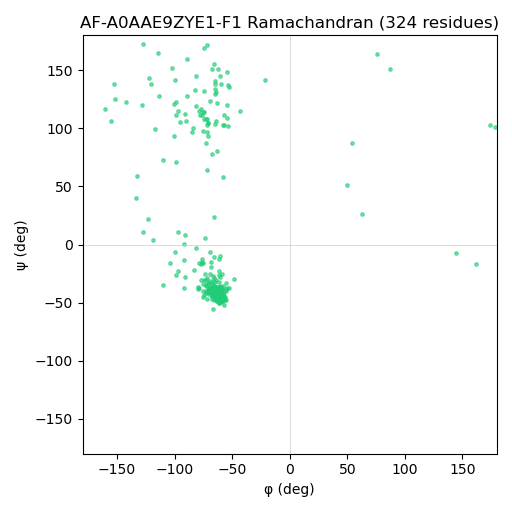 266 ? -6.370 13.448 15.104 1.00 90.62 266 GLU A CA 1
ATOM 2006 C C . GLU A 1 266 ? -6.989 12.138 14.596 1.00 90.62 266 GLU A C 1
ATOM 2008 O O . GLU A 1 266 ? -8.178 11.885 14.800 1.00 90.62 266 GLU A O 1
ATOM 2013 N N . MET A 1 267 ? -6.174 11.256 13.999 1.00 92.25 267 MET A N 1
ATOM 2014 C CA . MET A 1 267 ? -6.630 9.925 13.589 1.00 92.25 267 MET A CA 1
ATOM 2015 C C . MET A 1 267 ? -7.080 9.088 14.789 1.00 92.25 267 MET A C 1
ATOM 2017 O O . MET A 1 267 ? -8.074 8.379 14.678 1.00 92.25 267 MET A O 1
ATOM 2021 N N . LEU A 1 268 ? -6.388 9.163 15.933 1.00 92.56 268 LEU A N 1
ATOM 2022 C CA . LEU A 1 268 ? -6.768 8.426 17.146 1.00 92.56 268 LEU A CA 1
ATOM 2023 C C . LEU A 1 268 ? -8.110 8.902 17.713 1.00 92.56 268 LEU A C 1
ATOM 2025 O O . LEU A 1 268 ? -8.930 8.078 18.121 1.00 92.56 268 LEU A O 1
ATOM 2029 N N . GLU A 1 269 ? -8.352 10.212 17.712 1.00 92.06 269 GLU A N 1
ATOM 2030 C CA . GLU A 1 269 ? -9.619 10.779 18.180 1.00 92.06 269 GLU A CA 1
ATOM 2031 C C . GLU A 1 269 ? -10.793 10.313 17.308 1.00 92.06 269 GLU A C 1
ATOM 2033 O O . GLU A 1 269 ? -11.809 9.831 17.818 1.00 92.06 269 GLU A O 1
ATOM 2038 N N . LEU A 1 270 ? -10.641 10.398 15.984 1.00 92.75 270 LEU A N 1
ATOM 2039 C CA . LEU A 1 270 ? -11.677 9.971 15.047 1.00 92.75 270 LEU A CA 1
ATOM 2040 C C . LEU A 1 270 ? -11.852 8.446 15.041 1.00 92.75 270 LEU A C 1
ATOM 2042 O O . LEU A 1 270 ? -12.985 7.962 14.954 1.00 92.75 270 LEU A O 1
ATOM 2046 N N . ALA A 1 271 ? -10.765 7.682 15.186 1.00 94.62 271 ALA A N 1
ATOM 2047 C CA . ALA A 1 271 ? -10.804 6.222 15.224 1.00 94.62 271 ALA A CA 1
ATOM 2048 C C . ALA A 1 271 ? -11.656 5.699 16.389 1.00 94.62 271 ALA A C 1
ATOM 2050 O O . ALA A 1 271 ? -12.288 4.655 16.246 1.00 94.62 271 ALA A O 1
ATOM 2051 N N . GLY A 1 272 ? -11.773 6.443 17.496 1.00 93.06 272 GLY A N 1
ATOM 2052 C CA . GLY A 1 272 ? -12.663 6.100 18.613 1.00 93.06 272 GLY A CA 1
ATOM 2053 C C . GLY A 1 272 ? -14.157 6.036 18.257 1.00 93.06 272 GLY A C 1
ATOM 2054 O O . GLY A 1 272 ? -14.946 5.519 19.044 1.00 93.06 272 GLY A O 1
ATOM 2055 N N . ARG A 1 273 ? -14.568 6.527 17.077 1.00 94.50 273 ARG A N 1
ATOM 2056 C CA . ARG A 1 273 ? -15.943 6.387 16.556 1.00 94.50 273 ARG A CA 1
ATOM 2057 C C . ARG A 1 273 ? -16.187 5.048 15.853 1.00 94.50 273 ARG A C 1
ATOM 2059 O O . ARG A 1 273 ? -17.338 4.650 15.700 1.00 94.50 273 ARG A O 1
ATOM 2066 N N . VAL A 1 274 ? -15.120 4.392 15.396 1.00 95.56 274 VAL A N 1
ATOM 2067 C CA . VAL A 1 274 ? -15.157 3.156 14.592 1.00 95.56 274 VAL A CA 1
ATOM 2068 C C . VAL A 1 274 ? -14.653 1.954 15.395 1.00 95.56 274 VAL A C 1
ATOM 2070 O O . VAL A 1 274 ? -15.143 0.836 15.218 1.00 95.56 274 VAL A O 1
ATOM 2073 N N . LEU A 1 275 ? -13.676 2.184 16.272 1.00 96.44 275 LEU A N 1
ATOM 2074 C CA . LEU A 1 275 ? -12.979 1.170 17.051 1.00 96.44 275 LEU A CA 1
ATOM 2075 C C . LEU A 1 275 ? -13.525 1.092 18.477 1.00 96.44 275 LEU A C 1
ATOM 2077 O O . LEU A 1 275 ? -13.794 2.113 19.111 1.00 96.44 275 LEU A O 1
ATOM 2081 N N . ASP A 1 276 ? -13.623 -0.123 19.013 1.00 96.12 276 ASP A N 1
ATOM 2082 C CA . ASP A 1 276 ? -13.875 -0.314 20.442 1.00 96.12 276 ASP A CA 1
ATOM 2083 C C . ASP A 1 276 ? -12.642 0.053 21.294 1.00 96.12 276 ASP A C 1
ATOM 2085 O O . ASP A 1 276 ? -11.546 0.290 20.786 1.00 96.12 276 ASP A O 1
ATOM 2089 N N . SER A 1 277 ? -12.789 0.086 22.622 1.00 95.25 277 SER A N 1
ATOM 2090 C CA . SER A 1 277 ? -11.704 0.506 23.520 1.00 95.25 277 SER A CA 1
ATOM 2091 C C . SER A 1 277 ? -10.448 -0.377 23.456 1.00 95.25 277 SER A C 1
ATOM 2093 O O . SER A 1 277 ? -9.343 0.128 23.655 1.00 95.25 277 SER A O 1
ATOM 2095 N N . ARG A 1 278 ? -10.581 -1.685 23.194 1.00 95.00 278 ARG A N 1
ATOM 2096 C CA . ARG A 1 278 ? -9.431 -2.596 23.051 1.00 95.00 278 ARG A CA 1
ATOM 2097 C C . ARG A 1 278 ? -8.742 -2.374 21.709 1.00 95.00 278 ARG A C 1
ATOM 2099 O O . ARG A 1 278 ? -7.516 -2.263 21.673 1.00 95.00 278 ARG A O 1
ATOM 2106 N N . GLN A 1 279 ? -9.520 -2.257 20.636 1.00 96.31 279 GLN A N 1
ATOM 2107 C CA . GLN A 1 279 ? -9.024 -1.960 19.292 1.00 96.31 279 GLN A CA 1
ATOM 2108 C C . GLN A 1 279 ? -8.326 -0.591 19.240 1.00 96.31 279 GLN A C 1
ATOM 2110 O O . GLN A 1 279 ? -7.226 -0.478 18.701 1.00 96.31 279 GLN A O 1
ATOM 2115 N N . LEU A 1 280 ? -8.907 0.432 19.872 1.00 96.69 280 LEU A N 1
ATOM 2116 C CA . LEU A 1 280 ? -8.345 1.781 19.953 1.00 96.69 280 LEU A CA 1
ATOM 2117 C C . LEU A 1 280 ? -7.033 1.817 20.741 1.00 96.69 280 LEU A C 1
ATOM 2119 O O . LEU A 1 280 ? -6.086 2.496 20.336 1.00 96.69 280 LEU A O 1
ATOM 2123 N N . LYS A 1 281 ? -6.941 1.056 21.840 1.00 96.19 281 LYS A N 1
ATOM 2124 C CA . LYS A 1 281 ? -5.677 0.900 22.568 1.00 96.19 281 LYS A CA 1
ATOM 2125 C C . LYS A 1 281 ? -4.613 0.273 21.667 1.00 96.19 281 LYS A C 1
ATOM 2127 O O . LYS A 1 281 ? -3.517 0.811 21.571 1.00 96.19 281 LYS A O 1
ATOM 2132 N N . ALA A 1 282 ? -4.939 -0.820 20.976 1.00 96.19 282 ALA A N 1
ATOM 2133 C CA . ALA A 1 282 ? -4.001 -1.478 20.066 1.00 96.19 282 ALA A CA 1
ATOM 2134 C C . ALA A 1 282 ? -3.557 -0.559 18.914 1.00 96.19 282 ALA A C 1
ATOM 2136 O O . ALA A 1 282 ? -2.393 -0.594 18.517 1.00 96.19 282 ALA A O 1
ATOM 2137 N N . PHE A 1 283 ? -4.457 0.286 18.406 1.00 96.19 283 PHE A N 1
ATOM 2138 C CA . PHE A 1 283 ? -4.139 1.272 17.375 1.00 96.19 283 PHE A CA 1
ATOM 2139 C C . PHE A 1 283 ? -3.230 2.393 17.900 1.00 96.19 283 PHE A C 1
ATOM 2141 O O . PHE A 1 283 ? -2.263 2.759 17.236 1.00 96.19 283 PHE A O 1
ATOM 2148 N N . THR A 1 284 ? -3.472 2.869 19.123 1.00 95.94 284 THR A N 1
ATOM 2149 C CA . THR A 1 284 ? -2.579 3.812 19.818 1.00 95.94 284 THR A CA 1
ATOM 2150 C C . THR A 1 284 ? -1.182 3.221 20.015 1.00 95.94 284 THR A C 1
ATOM 2152 O O . THR A 1 284 ? -0.190 3.864 19.674 1.00 95.94 284 THR A O 1
ATOM 2155 N N . ASP A 1 285 ? -1.103 1.987 20.521 1.00 95.44 285 ASP A N 1
ATOM 2156 C CA . ASP A 1 285 ? 0.163 1.284 20.752 1.00 95.44 285 ASP A CA 1
ATOM 2157 C C . ASP A 1 285 ? 0.934 1.097 19.427 1.00 95.44 285 ASP A C 1
ATOM 2159 O O . ASP A 1 285 ? 2.142 1.326 19.367 1.00 95.44 285 AS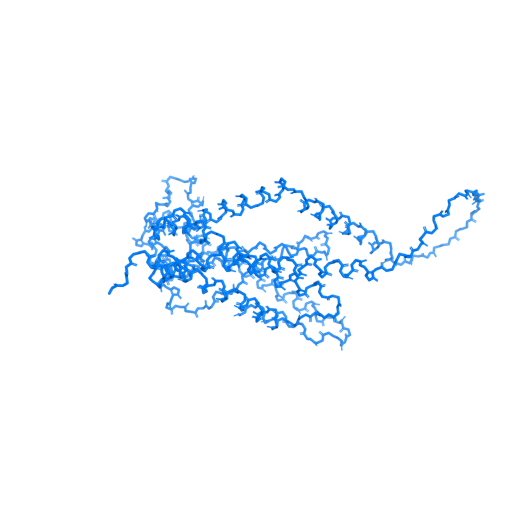P A O 1
ATOM 2163 N N . LEU A 1 286 ? 0.233 0.745 18.338 1.00 94.31 286 LEU A N 1
ATOM 2164 C CA . LEU A 1 286 ? 0.816 0.660 16.995 1.00 94.31 286 LEU A CA 1
ATOM 2165 C C . LEU A 1 286 ? 1.366 2.015 16.528 1.00 94.31 286 LEU A C 1
ATOM 2167 O O . LEU A 1 286 ? 2.481 2.076 16.019 1.00 94.31 286 LEU A O 1
ATOM 2171 N N . GLY A 1 287 ? 0.620 3.103 16.726 1.00 91.75 287 GLY A N 1
ATOM 2172 C CA . GLY A 1 287 ? 1.074 4.450 16.379 1.00 91.75 287 GLY A CA 1
ATOM 2173 C C . GLY A 1 287 ? 2.366 4.851 17.094 1.00 91.75 287 GLY A C 1
ATOM 2174 O O . GLY A 1 287 ? 3.286 5.372 16.462 1.00 91.75 287 GLY A O 1
ATOM 2175 N N . GLN A 1 288 ? 2.471 4.551 18.392 1.00 92.56 288 GLN A N 1
ATOM 2176 C CA . GLN A 1 288 ? 3.681 4.811 19.182 1.00 92.56 288 GLN A CA 1
ATOM 2177 C C . GLN A 1 288 ? 4.889 4.021 18.672 1.00 92.56 288 GLN A C 1
ATOM 2179 O O . GLN A 1 288 ? 5.995 4.555 18.601 1.00 92.56 288 GLN A O 1
ATOM 2184 N N . GLU A 1 289 ? 4.683 2.761 18.295 1.00 90.81 289 GLU A N 1
ATOM 2185 C CA . GLU A 1 289 ? 5.744 1.914 17.758 1.00 90.81 289 GLU A CA 1
ATOM 2186 C C . GLU A 1 289 ? 6.233 2.397 16.394 1.00 90.81 289 GLU A C 1
ATOM 2188 O O . GLU A 1 289 ? 7.440 2.490 16.180 1.00 90.81 289 GLU A O 1
ATOM 2193 N N . LEU A 1 290 ? 5.317 2.765 15.493 1.00 89.00 290 LEU A N 1
ATOM 2194 C CA . LEU A 1 290 ? 5.674 3.325 14.188 1.00 89.00 290 LEU A CA 1
ATOM 2195 C C . LEU A 1 290 ? 6.460 4.634 14.338 1.00 89.00 290 LEU A C 1
ATOM 2197 O O . LEU A 1 290 ? 7.455 4.839 13.642 1.00 89.00 290 LEU A O 1
ATOM 2201 N N . TYR A 1 291 ? 6.065 5.492 15.280 1.00 86.75 291 TYR A N 1
ATOM 2202 C CA . TYR A 1 291 ? 6.796 6.719 15.596 1.00 86.75 291 TYR A CA 1
ATOM 2203 C C . TYR A 1 291 ? 8.203 6.430 16.142 1.00 86.75 291 TYR A C 1
ATOM 2205 O O . TYR A 1 291 ? 9.185 7.010 15.675 1.00 86.75 291 TYR A O 1
ATOM 2213 N N . ALA A 1 292 ? 8.325 5.492 17.086 1.00 86.62 292 ALA A N 1
ATOM 2214 C CA . ALA A 1 292 ? 9.618 5.087 17.633 1.00 86.62 292 ALA A CA 1
ATOM 2215 C C . ALA A 1 292 ? 10.528 4.475 16.555 1.00 86.62 292 ALA A C 1
ATOM 2217 O O . ALA A 1 292 ? 11.712 4.805 16.486 1.00 86.62 292 ALA A O 1
ATOM 2218 N N . ALA A 1 293 ? 9.979 3.631 15.679 1.00 83.38 293 ALA A N 1
ATOM 2219 C CA . ALA A 1 293 ? 10.707 3.045 14.559 1.00 83.38 293 ALA A CA 1
ATOM 2220 C C . ALA A 1 293 ? 11.214 4.122 13.586 1.00 83.38 293 ALA A C 1
ATOM 2222 O O . ALA A 1 293 ? 12.378 4.084 13.185 1.00 83.38 293 ALA A O 1
ATOM 2223 N N . ALA A 1 294 ? 10.382 5.117 13.259 1.00 81.31 294 ALA A N 1
ATOM 2224 C CA . ALA A 1 294 ? 10.784 6.247 12.424 1.00 81.31 294 ALA A CA 1
ATOM 2225 C C . ALA A 1 294 ? 11.929 7.054 13.063 1.00 81.31 294 ALA A C 1
ATOM 2227 O O . ALA A 1 294 ? 12.931 7.323 12.400 1.00 81.31 294 ALA A O 1
ATOM 2228 N N . MET A 1 295 ? 11.845 7.347 14.366 1.00 79.69 295 MET A N 1
ATOM 2229 C CA . MET A 1 295 ? 12.920 8.028 15.097 1.00 79.69 295 MET A CA 1
ATOM 2230 C C . MET A 1 295 ? 14.241 7.252 15.074 1.00 79.69 295 MET A C 1
ATOM 2232 O O . MET A 1 295 ? 15.301 7.856 14.923 1.00 79.69 295 MET A O 1
ATOM 2236 N N . VAL A 1 296 ? 14.200 5.923 15.221 1.00 79.19 296 VAL A N 1
ATOM 2237 C CA . VAL A 1 296 ? 15.408 5.082 15.154 1.00 79.19 296 VAL A CA 1
ATOM 2238 C C . VAL A 1 296 ? 16.060 5.185 13.778 1.00 79.19 296 VAL A C 1
ATOM 2240 O O . VAL A 1 296 ? 17.280 5.315 13.694 1.00 79.19 296 VAL A O 1
ATOM 2243 N N . VAL A 1 297 ? 15.266 5.165 12.704 1.00 78.12 297 VAL A N 1
ATOM 2244 C CA . VAL A 1 297 ? 15.775 5.319 11.334 1.00 78.12 297 VAL A CA 1
ATOM 2245 C C . VAL A 1 297 ? 16.388 6.702 11.123 1.00 78.12 297 VAL A C 1
ATOM 2247 O O . VAL A 1 297 ? 17.471 6.800 10.544 1.00 78.12 297 VAL A O 1
ATOM 2250 N N . ASP A 1 298 ? 15.743 7.763 11.605 1.00 77.25 298 ASP A N 1
ATOM 2251 C CA . ASP A 1 298 ? 16.259 9.126 11.458 1.00 77.25 298 ASP A CA 1
ATOM 2252 C C . ASP A 1 298 ? 17.546 9.344 12.265 1.00 77.25 298 ASP A C 1
ATOM 2254 O O . ASP A 1 298 ? 18.515 9.888 11.734 1.00 77.25 298 ASP A O 1
ATOM 2258 N N . LEU A 1 299 ? 17.620 8.819 13.492 1.00 76.88 299 LEU A N 1
ATOM 2259 C CA . LEU A 1 299 ? 18.838 8.853 14.303 1.00 76.88 299 LEU A CA 1
ATOM 2260 C C . LEU A 1 299 ? 19.966 8.021 13.674 1.00 76.88 299 LEU A C 1
ATOM 2262 O O . LEU A 1 299 ? 21.122 8.449 13.644 1.00 76.88 299 LEU A O 1
ATOM 2266 N N . ALA A 1 300 ? 19.656 6.838 13.138 1.00 73.06 300 ALA A N 1
ATOM 2267 C CA . ALA A 1 300 ? 20.623 6.024 12.403 1.00 73.06 300 ALA A CA 1
ATOM 2268 C C . ALA A 1 300 ? 21.151 6.776 11.169 1.00 73.06 300 ALA A C 1
ATOM 2270 O O . ALA A 1 300 ? 22.350 6.764 10.894 1.00 73.06 300 ALA A O 1
ATOM 2271 N N . ARG A 1 301 ? 20.280 7.496 10.455 1.00 71.75 301 ARG A N 1
ATOM 2272 C CA . ARG A 1 301 ? 20.673 8.318 9.306 1.00 71.75 301 ARG A CA 1
ATOM 2273 C C . ARG A 1 301 ? 21.580 9.479 9.723 1.00 71.75 301 ARG A C 1
ATOM 2275 O O . ARG A 1 301 ? 22.606 9.698 9.083 1.00 71.75 301 ARG A O 1
ATOM 2282 N N . GLU A 1 302 ? 21.242 10.197 10.791 1.00 78.31 302 GLU A N 1
ATOM 2283 C CA . GLU A 1 302 ? 22.040 11.317 11.309 1.00 78.31 302 GLU A CA 1
ATOM 2284 C C . GLU A 1 302 ? 23.421 10.860 11.809 1.00 78.31 302 GLU A C 1
ATOM 2286 O O . GLU A 1 302 ? 24.451 11.470 11.507 1.00 78.31 302 GLU A O 1
ATOM 2291 N N . THR A 1 303 ? 23.472 9.735 12.523 1.00 74.75 303 THR A N 1
ATOM 2292 C CA . THR A 1 303 ? 24.731 9.154 13.016 1.00 74.75 303 THR A CA 1
ATOM 2293 C C . THR A 1 303 ? 25.631 8.657 11.881 1.00 74.75 303 THR A C 1
ATOM 2295 O O . THR A 1 303 ? 26.841 8.884 11.919 1.00 74.75 303 THR A O 1
ATOM 2298 N N . MET A 1 304 ? 25.072 8.059 10.823 1.00 69.81 304 MET A N 1
ATOM 2299 C CA . MET A 1 304 ? 25.847 7.689 9.631 1.00 69.81 304 MET A CA 1
ATOM 2300 C C . MET A 1 304 ? 26.342 8.916 8.851 1.00 69.81 304 MET A C 1
ATOM 2302 O O . MET A 1 304 ? 27.495 8.940 8.417 1.00 69.81 304 MET A O 1
ATOM 2306 N N . ALA A 1 305 ? 25.514 9.956 8.710 1.00 74.12 305 ALA A N 1
ATOM 2307 C CA . ALA A 1 305 ? 25.903 11.194 8.031 1.00 74.12 305 ALA A CA 1
ATOM 2308 C C . ALA A 1 305 ? 27.044 11.923 8.764 1.00 74.12 305 ALA A C 1
ATOM 2310 O O . ALA A 1 305 ? 27.965 12.445 8.137 1.00 74.12 305 ALA A O 1
ATOM 2311 N N . THR A 1 306 ? 27.023 11.919 10.098 1.00 71.81 306 THR A N 1
ATOM 2312 C CA . THR A 1 306 ? 28.060 12.561 10.920 1.00 71.81 306 THR A CA 1
ATOM 2313 C C . THR A 1 306 ? 29.366 11.759 10.975 1.00 71.81 306 THR A C 1
ATOM 2315 O O . THR A 1 306 ? 30.441 12.363 10.958 1.00 71.81 306 THR A O 1
ATOM 2318 N N . GLN A 1 307 ? 29.320 10.419 10.956 1.00 61.75 307 GLN A N 1
ATOM 2319 C CA . GLN A 1 307 ? 30.527 9.578 10.874 1.00 61.75 307 GLN A CA 1
ATOM 2320 C C . GLN A 1 307 ? 31.203 9.606 9.492 1.00 61.75 307 GLN A C 1
ATOM 2322 O O . GLN A 1 307 ? 32.428 9.506 9.415 1.00 61.75 307 GLN A O 1
ATOM 2327 N N . GLY A 1 308 ? 30.447 9.820 8.409 1.00 55.22 308 GLY A N 1
ATOM 2328 C CA . GLY A 1 308 ? 30.988 9.968 7.050 1.00 55.22 308 GLY A CA 1
ATOM 2329 C C . GLY A 1 308 ? 31.849 11.222 6.829 1.00 55.22 308 GLY A C 1
ATOM 2330 O O . GLY A 1 308 ? 32.541 11.318 5.818 1.00 55.22 308 GLY A O 1
ATOM 2331 N N . ASN A 1 309 ? 31.861 12.167 7.778 1.00 48.62 309 ASN A N 1
ATOM 2332 C CA . ASN A 1 309 ? 32.585 13.435 7.656 1.00 48.62 309 ASN A CA 1
ATOM 2333 C C . ASN A 1 309 ? 34.030 13.400 8.213 1.00 48.62 309 ASN A C 1
ATOM 2335 O O . ASN A 1 309 ? 34.685 14.436 8.321 1.00 48.62 309 ASN A O 1
ATOM 2339 N N . HIS A 1 310 ? 34.564 12.230 8.590 1.00 49.16 310 HIS A N 1
ATOM 2340 C CA . HIS A 1 310 ? 35.984 12.068 8.936 1.00 49.16 310 HIS A CA 1
ATOM 2341 C C . HIS A 1 310 ? 36.775 11.444 7.772 1.00 49.16 310 HIS A C 1
ATOM 2343 O O . HIS A 1 310 ? 36.901 10.232 7.656 1.00 49.16 310 HIS A O 1
ATOM 2349 N 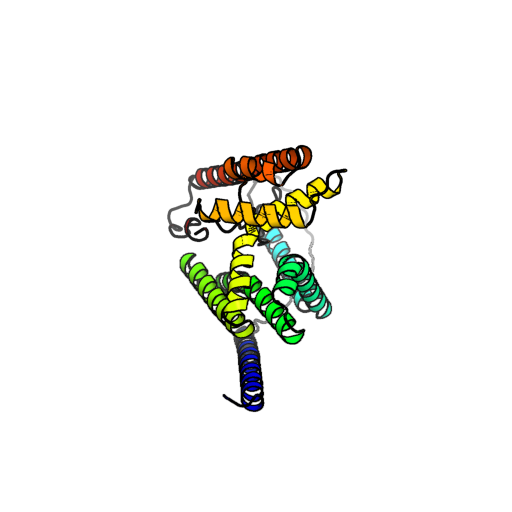N . LYS A 1 311 ? 37.359 12.329 6.947 1.00 45.94 311 LYS A N 1
ATOM 2350 C CA . LYS A 1 311 ? 38.395 12.087 5.918 1.00 45.94 311 LYS A CA 1
ATOM 2351 C C . LYS A 1 311 ? 38.084 11.008 4.868 1.00 45.94 311 LYS A C 1
ATOM 2353 O O . LYS A 1 311 ? 38.620 9.904 4.912 1.00 45.94 311 LYS A O 1
ATOM 2358 N N . ILE A 1 312 ? 37.413 11.430 3.799 1.00 39.56 312 ILE A N 1
ATOM 2359 C CA . ILE A 1 312 ? 37.660 10.899 2.451 1.00 39.56 312 ILE A CA 1
ATOM 2360 C C . ILE A 1 312 ? 38.251 12.055 1.622 1.00 39.56 312 ILE A C 1
ATOM 2362 O O . ILE A 1 312 ? 37.698 13.154 1.660 1.00 39.56 312 ILE A O 1
ATOM 2366 N N . PRO A 1 313 ? 39.398 11.882 0.938 1.00 36.91 313 PRO A N 1
ATOM 2367 C CA . PRO A 1 313 ? 39.961 12.922 0.080 1.00 36.91 313 PRO A CA 1
ATOM 2368 C C . PRO A 1 313 ? 38.985 13.310 -1.043 1.00 36.91 313 PRO A C 1
ATOM 2370 O O . PRO A 1 313 ? 38.348 12.461 -1.665 1.00 36.91 313 PRO A O 1
ATOM 2373 N N . SER A 1 314 ? 38.906 14.617 -1.279 1.00 41.47 314 SER A N 1
ATOM 2374 C CA . SER A 1 314 ? 37.940 15.414 -2.046 1.00 41.47 314 SER A CA 1
ATOM 2375 C C . SER A 1 314 ? 37.757 15.055 -3.535 1.00 41.47 314 SER A C 1
ATOM 2377 O O . SER A 1 314 ? 37.957 15.895 -4.405 1.00 41.47 314 SER A O 1
ATOM 2379 N N . THR A 1 315 ? 37.379 13.818 -3.863 1.00 42.66 315 THR A N 1
ATOM 2380 C CA . THR A 1 315 ? 37.130 13.386 -5.261 1.00 42.66 315 THR A CA 1
ATOM 2381 C C . THR A 1 315 ? 35.770 12.718 -5.490 1.00 42.66 315 THR A C 1
ATOM 2383 O O . THR A 1 315 ? 35.520 12.194 -6.569 1.00 42.66 315 THR A O 1
ATOM 2386 N N . LEU A 1 316 ? 34.862 12.777 -4.511 1.00 38.97 316 LEU A N 1
ATOM 2387 C CA . LEU A 1 316 ? 33.504 12.220 -4.596 1.00 38.97 316 LEU A CA 1
ATOM 2388 C C . LEU A 1 316 ? 32.438 13.214 -4.087 1.00 38.97 316 LEU A C 1
ATOM 2390 O O . LEU A 1 316 ? 31.487 12.827 -3.415 1.00 38.97 316 LEU A O 1
ATOM 2394 N N . GLU A 1 317 ? 32.582 14.505 -4.402 1.00 37.12 317 GLU A N 1
ATOM 2395 C CA . GLU A 1 317 ? 31.442 15.434 -4.364 1.00 37.12 317 GLU A CA 1
ATOM 2396 C C . GLU A 1 317 ? 30.533 15.118 -5.559 1.00 37.12 317 GLU A C 1
ATOM 2398 O O . GLU A 1 317 ? 30.895 15.372 -6.706 1.00 37.12 317 GLU A O 1
ATOM 2403 N N . GLY A 1 318 ? 29.366 14.523 -5.306 1.00 34.22 318 GLY A N 1
ATOM 2404 C CA . GLY A 1 318 ? 28.353 14.333 -6.348 1.00 34.22 318 GLY A CA 1
ATOM 2405 C C . GLY A 1 318 ? 27.283 13.282 -6.068 1.00 34.22 318 GLY A C 1
ATOM 2406 O O . GLY A 1 318 ? 26.241 13.310 -6.719 1.00 34.22 318 GLY A O 1
ATOM 2407 N N . LEU A 1 319 ? 27.481 12.378 -5.102 1.00 32.28 319 LEU A N 1
ATOM 2408 C CA . LEU A 1 319 ? 26.457 11.391 -4.743 1.00 32.28 319 LEU A CA 1
ATOM 2409 C C . LEU A 1 319 ? 25.671 11.837 -3.506 1.00 32.28 319 LEU A C 1
ATOM 2411 O O . LEU A 1 319 ? 25.802 11.292 -2.412 1.00 32.28 319 LEU A O 1
ATOM 2415 N N . ASP A 1 320 ? 24.846 12.860 -3.704 1.00 35.34 320 ASP A N 1
ATOM 2416 C CA . ASP A 1 320 ? 23.857 13.282 -2.722 1.00 35.34 320 ASP A CA 1
ATOM 2417 C C . ASP A 1 320 ? 22.723 12.240 -2.672 1.00 35.34 320 ASP A C 1
ATOM 2419 O O . ASP A 1 320 ? 21.840 12.185 -3.532 1.00 35.34 320 ASP A O 1
ATOM 2423 N N . ILE A 1 321 ? 22.733 11.397 -1.635 1.00 39.34 321 ILE A N 1
ATOM 2424 C CA . ILE A 1 321 ? 21.656 10.438 -1.300 1.00 39.34 321 ILE A CA 1
ATOM 2425 C C . ILE A 1 321 ? 20.321 11.177 -1.027 1.00 39.34 321 ILE A C 1
ATOM 2427 O O . ILE A 1 321 ? 19.246 10.580 -0.982 1.00 39.34 321 ILE A O 1
ATOM 2431 N N . HIS A 1 322 ? 20.368 12.505 -0.924 1.00 35.66 322 HIS A N 1
ATOM 2432 C CA . HIS A 1 322 ? 19.253 13.397 -0.642 1.00 35.66 322 HIS A CA 1
ATOM 2433 C C . HIS A 1 322 ? 18.192 13.509 -1.762 1.00 35.66 322 HIS A C 1
ATOM 2435 O O . HIS A 1 322 ? 17.088 13.988 -1.499 1.00 35.66 322 HIS A O 1
ATOM 2441 N N . LEU A 1 323 ? 18.480 13.057 -2.992 1.00 31.02 323 LEU A N 1
ATOM 2442 C CA . LEU A 1 323 ? 17.609 13.256 -4.169 1.00 31.02 323 LEU A CA 1
ATOM 2443 C C . LEU A 1 323 ? 16.728 12.052 -4.558 1.00 31.02 323 LEU A C 1
ATOM 2445 O O . LEU A 1 323 ? 15.852 12.189 -5.413 1.00 31.02 323 LEU A O 1
ATOM 2449 N N . LEU A 1 324 ? 16.908 10.897 -3.910 1.00 29.30 324 LEU A N 1
ATOM 2450 C CA . LEU A 1 324 ? 16.134 9.669 -4.165 1.00 29.30 324 LEU A CA 1
ATOM 2451 C C . LEU A 1 324 ? 14.880 9.516 -3.274 1.00 29.30 324 LEU A C 1
ATOM 2453 O O . LEU A 1 324 ? 14.166 8.526 -3.400 1.00 29.30 324 LEU A O 1
ATOM 2457 N N . LEU A 1 325 ? 14.606 10.481 -2.386 1.00 33.91 325 LEU A N 1
ATOM 2458 C CA . LEU A 1 325 ? 13.567 10.411 -1.337 1.00 33.91 325 LEU A CA 1
ATOM 2459 C C . LEU A 1 325 ? 12.521 11.545 -1.392 1.00 33.91 325 LEU A C 1
ATOM 2461 O O . LEU A 1 325 ? 11.863 11.855 -0.397 1.00 33.91 325 LEU A O 1
ATOM 2465 N N . GLN A 1 326 ? 12.372 12.159 -2.561 1.00 30.02 326 GLN A N 1
ATOM 2466 C CA . GLN A 1 326 ? 11.244 13.015 -2.956 1.00 30.02 326 GLN A CA 1
ATOM 2467 C C . GLN A 1 326 ? 10.701 12.496 -4.281 1.00 30.02 326 GLN A C 1
ATOM 2469 O O . GLN A 1 326 ? 9.646 12.973 -4.730 1.00 30.02 326 GLN A O 1
#

Organism: NCBI:txid2909285

Mean predicted aligned error: 16.88 Å

pLDDT: mean 72.02, std 21.67, range [29.3, 96.69]

Radius of gyration: 26.86 Å; Cα contacts (8 Å, |Δi|>4): 169; chains: 1; bounding box: 88×48×58 Å